Protein AF-A0A2I3GIW3-F1 (afdb_monomer_lite)

pLDDT: mean 74.43, std 17.12, range [27.25, 98.0]

Structure (mmCIF, N/CA/C/O backbone):
data_AF-A0A2I3GIW3-F1
#
_entry.id   AF-A0A2I3GIW3-F1
#
loop_
_atom_site.group_PDB
_atom_site.id
_atom_site.type_symbol
_atom_site.label_atom_id
_atom_site.label_alt_id
_atom_site.label_comp_id
_atom_site.label_asym_id
_atom_site.label_entity_id
_atom_site.label_seq_id
_atom_site.pdbx_PDB_ins_code
_atom_site.Cartn_x
_atom_site.Cartn_y
_atom_site.Cartn_z
_atom_site.occupancy
_atom_site.B_iso_or_equiv
_atom_site.auth_seq_id
_atom_site.auth_comp_id
_atom_site.auth_asym_id
_atom_site.auth_atom_id
_atom_site.pdbx_PDB_model_num
ATOM 1 N N . MET A 1 1 ? -11.470 -18.913 6.691 1.00 50.84 1 MET A N 1
ATOM 2 C CA . MET A 1 1 ? -12.499 -17.858 6.554 1.00 50.84 1 MET A CA 1
ATOM 3 C C . MET A 1 1 ? -13.067 -17.903 5.134 1.00 50.84 1 MET A C 1
ATOM 5 O O . MET A 1 1 ? -12.315 -18.282 4.241 1.00 50.84 1 MET A O 1
ATOM 9 N N . PRO A 1 2 ? -14.352 -17.591 4.886 1.00 53.09 2 PRO A N 1
ATOM 10 C CA . PRO A 1 2 ? -14.863 -17.459 3.521 1.00 53.09 2 PRO A CA 1
ATOM 11 C C . PRO A 1 2 ? -14.204 -16.252 2.831 1.00 53.09 2 PRO A C 1
ATOM 13 O O . PRO A 1 2 ? -13.901 -15.265 3.495 1.00 53.09 2 PRO A O 1
ATOM 16 N N . ALA A 1 3 ? -13.997 -16.311 1.514 1.00 80.44 3 ALA A N 1
ATOM 17 C CA . ALA A 1 3 ? -13.450 -15.189 0.748 1.00 80.44 3 ALA A CA 1
ATOM 18 C C . ALA A 1 3 ? -14.509 -14.081 0.623 1.00 80.44 3 ALA A C 1
ATOM 20 O O . ALA A 1 3 ? -15.529 -14.266 -0.044 1.00 80.44 3 ALA A O 1
ATOM 21 N N . TRP A 1 4 ? -14.31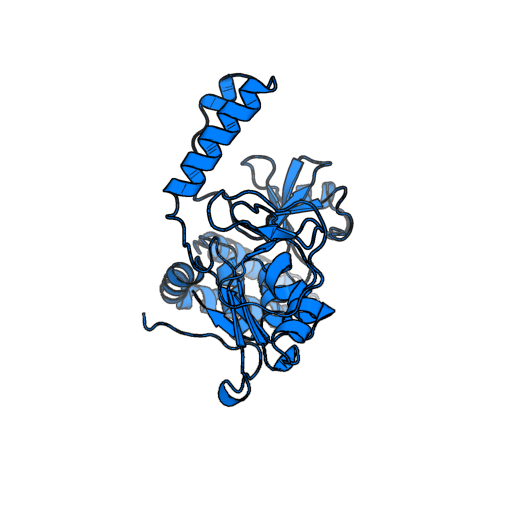5 -12.963 1.324 1.00 87.50 4 TRP A N 1
ATOM 22 C CA . TRP A 1 4 ? -15.269 -11.852 1.359 1.00 87.50 4 TRP A CA 1
ATOM 23 C C . TRP A 1 4 ? -14.814 -10.715 0.449 1.00 87.50 4 TRP A C 1
ATOM 25 O O . TRP A 1 4 ? -13.633 -10.384 0.386 1.00 87.50 4 TRP A O 1
ATOM 35 N N . ILE A 1 5 ? -15.781 -10.081 -0.213 1.00 89.75 5 ILE A N 1
ATOM 36 C CA . ILE A 1 5 ? -15.588 -8.803 -0.898 1.00 89.75 5 ILE A CA 1
ATOM 37 C C . ILE A 1 5 ? -16.307 -7.745 -0.073 1.00 89.75 5 ILE A C 1
ATOM 39 O O . ILE A 1 5 ? -17.530 -7.782 0.081 1.00 89.75 5 ILE A O 1
ATOM 43 N N . PHE A 1 6 ? -15.547 -6.797 0.456 1.00 89.06 6 PHE A N 1
ATOM 44 C CA . PHE A 1 6 ? -16.074 -5.708 1.261 1.00 89.06 6 PHE A CA 1
ATOM 45 C C . PHE A 1 6 ? -16.501 -4.545 0.367 1.00 89.06 6 PHE A C 1
ATOM 47 O O . PHE A 1 6 ? -15.879 -4.252 -0.656 1.00 89.06 6 PHE A O 1
ATOM 54 N N . VAL A 1 7 ? -17.581 -3.863 0.752 1.00 89.44 7 VAL A N 1
ATOM 55 C CA . VAL A 1 7 ? -18.229 -2.846 -0.083 1.00 89.44 7 VAL A CA 1
ATOM 56 C C . VAL A 1 7 ? -18.246 -1.504 0.638 1.00 89.44 7 VAL A C 1
ATOM 58 O O . VAL A 1 7 ? -18.941 -1.339 1.634 1.00 89.44 7 VAL A O 1
ATOM 61 N N . ASN A 1 8 ? -17.534 -0.518 0.086 1.00 85.38 8 ASN A N 1
ATOM 62 C CA . ASN A 1 8 ? -17.606 0.875 0.542 1.00 85.38 8 ASN A CA 1
ATOM 63 C C . ASN A 1 8 ? -18.730 1.644 -0.168 1.00 85.38 8 ASN A C 1
ATOM 65 O O . ASN A 1 8 ? -19.343 2.540 0.408 1.00 85.38 8 ASN A O 1
ATOM 69 N N . ARG A 1 9 ? -18.986 1.330 -1.446 1.00 87.44 9 ARG A N 1
ATOM 70 C CA . ARG A 1 9 ? -20.052 1.933 -2.262 1.00 87.44 9 ARG A CA 1
ATOM 71 C C . ARG A 1 9 ? -20.728 0.876 -3.121 1.00 87.44 9 ARG A C 1
ATOM 73 O O . ARG A 1 9 ? -20.046 0.085 -3.767 1.00 87.44 9 ARG A O 1
ATOM 80 N N . SER A 1 10 ? -22.056 0.929 -3.205 1.00 90.88 10 SER A N 1
ATOM 81 C CA . SER A 1 10 ? -22.860 -0.018 -3.985 1.00 90.88 10 SER A CA 1
ATOM 82 C C . SER A 1 10 ? -22.376 -0.130 -5.434 1.00 90.88 10 SER A C 1
ATOM 84 O O . SER A 1 10 ? -22.264 0.866 -6.155 1.00 90.88 10 SER A O 1
ATOM 86 N N . LEU A 1 11 ? -22.105 -1.357 -5.876 1.00 92.75 11 LEU A N 1
ATOM 87 C CA . LEU A 1 11 ? -21.622 -1.694 -7.213 1.00 92.75 11 LEU A CA 1
ATOM 88 C C . LEU A 1 11 ? -22.565 -2.717 -7.844 1.00 92.75 11 LEU A C 1
ATOM 90 O O . LEU A 1 11 ? -22.695 -3.832 -7.354 1.00 92.75 11 LEU A O 1
ATOM 94 N N . ALA A 1 12 ? -23.218 -2.335 -8.940 1.00 93.75 12 ALA A N 1
ATOM 95 C CA . ALA A 1 12 ? -24.011 -3.255 -9.744 1.00 93.75 12 ALA A CA 1
ATOM 96 C C . ALA A 1 12 ? -23.095 -3.913 -10.783 1.00 93.75 12 ALA A C 1
ATOM 98 O O . ALA A 1 12 ? -22.793 -3.295 -11.802 1.00 93.75 12 ALA A O 1
ATOM 99 N N . LEU A 1 13 ? -22.652 -5.146 -10.523 1.00 93.19 13 LEU A N 1
ATOM 100 C CA . LEU A 1 13 ? -21.713 -5.860 -11.400 1.00 93.19 13 LEU A CA 1
ATOM 101 C C . LEU A 1 13 ? -22.252 -6.067 -12.822 1.00 93.19 13 LEU A C 1
ATOM 103 O O . LEU A 1 13 ? -21.480 -6.008 -13.766 1.00 93.19 13 LEU A O 1
ATOM 107 N N . GLY A 1 14 ? -23.571 -6.196 -12.998 1.00 94.88 14 GLY A N 1
ATOM 108 C CA . GLY A 1 14 ? -24.190 -6.291 -14.328 1.00 94.88 14 GLY A CA 1
ATOM 109 C C . GLY A 1 14 ? -24.054 -5.034 -15.203 1.00 94.88 14 GLY A C 1
ATOM 110 O O . GLY A 1 14 ? -24.419 -5.083 -16.369 1.00 94.88 14 GLY A O 1
ATOM 111 N N . LYS A 1 15 ? -23.555 -3.912 -14.660 1.00 93.50 15 LYS A N 1
ATOM 112 C CA . LYS A 1 15 ? -23.233 -2.687 -15.418 1.00 93.50 15 LYS A CA 1
ATOM 113 C C . LYS A 1 15 ? -21.745 -2.573 -15.773 1.00 93.50 15 LYS A C 1
ATOM 115 O O . LYS A 1 15 ? -21.343 -1.569 -16.347 1.00 93.50 15 LYS A O 1
ATOM 120 N N . ILE A 1 16 ? -20.924 -3.540 -15.365 1.00 95.31 16 ILE A N 1
ATOM 121 C CA . ILE A 1 16 ? -19.490 -3.557 -15.656 1.00 95.31 16 ILE A CA 1
ATOM 122 C C . ILE A 1 16 ? -19.269 -4.349 -16.937 1.00 95.31 16 ILE A C 1
ATOM 124 O O . ILE A 1 16 ? -19.692 -5.498 -17.040 1.00 95.31 16 ILE A O 1
ATOM 128 N N . HIS A 1 17 ? -18.609 -3.725 -17.908 1.00 94.31 17 HIS A N 1
ATOM 129 C CA . HIS A 1 17 ? -18.296 -4.319 -19.207 1.00 94.31 17 HIS A CA 1
ATOM 130 C C . HIS A 1 17 ? -16.821 -4.711 -19.319 1.00 94.31 17 HIS A C 1
ATOM 132 O O . HIS A 1 17 ? -16.484 -5.617 -20.079 1.00 94.31 17 HIS A O 1
ATOM 138 N N . CYS A 1 18 ? -15.937 -4.055 -18.560 1.00 93.69 18 CYS A N 1
ATOM 139 C CA . CYS A 1 18 ? -14.502 -4.312 -18.607 1.00 93.69 18 CYS A CA 1
ATOM 140 C C . CYS A 1 18 ? -13.907 -4.467 -17.207 1.00 93.69 18 CYS A C 1
ATOM 142 O O . CYS A 1 18 ? -14.219 -3.702 -16.292 1.00 93.69 18 CYS A O 1
ATOM 144 N N . PHE A 1 19 ? -12.995 -5.428 -17.076 1.00 94.19 19 PHE A N 1
ATOM 145 C CA . PHE A 1 19 ? -12.195 -5.650 -15.877 1.00 94.19 19 PHE A CA 1
ATOM 146 C C . PHE A 1 19 ? -10.733 -5.367 -16.211 1.00 94.19 19 PHE A C 1
ATOM 148 O O . PHE A 1 19 ? -10.166 -6.005 -17.096 1.00 94.19 19 PHE A O 1
ATOM 155 N N . GLY A 1 20 ? -10.150 -4.384 -15.532 1.00 92.25 20 GLY A N 1
ATOM 156 C CA . GLY A 1 20 ? -8.730 -4.061 -15.632 1.00 92.25 20 GLY A CA 1
ATOM 157 C C . GLY A 1 20 ? -7.994 -4.542 -14.389 1.00 92.25 20 GLY A C 1
ATOM 158 O O . GLY A 1 20 ? -8.542 -4.466 -13.291 1.00 92.25 20 GLY A O 1
ATOM 159 N N . PHE A 1 21 ? -6.768 -5.021 -14.565 1.00 91.56 21 PHE A N 1
ATOM 160 C CA . PHE A 1 21 ? -5.948 -5.562 -13.487 1.00 91.56 21 PHE A CA 1
ATOM 161 C C . PHE A 1 21 ? -4.565 -4.929 -13.518 1.00 91.56 21 PHE A C 1
ATOM 163 O O . PHE A 1 21 ? -3.949 -4.854 -14.583 1.00 91.56 21 PHE A O 1
ATOM 170 N N . ASP A 1 22 ? -4.082 -4.532 -12.349 1.00 91.19 22 ASP A N 1
ATOM 171 C CA . ASP A 1 22 ? -2.652 -4.391 -12.117 1.00 91.19 22 ASP A CA 1
ATOM 172 C C . ASP A 1 22 ? -1.995 -5.775 -11.946 1.00 91.19 22 ASP A C 1
ATOM 174 O O . ASP A 1 22 ? -2.668 -6.790 -11.743 1.00 91.19 22 ASP A O 1
ATOM 178 N N . MET A 1 23 ? -0.672 -5.839 -12.066 1.00 89.44 23 MET A N 1
ATOM 179 C CA . MET A 1 23 ? 0.083 -7.085 -12.011 1.00 89.44 23 MET A CA 1
ATOM 180 C C . MET A 1 23 ? 0.688 -7.325 -10.627 1.00 89.44 23 MET A C 1
ATOM 182 O O . MET A 1 23 ? 0.291 -8.276 -9.950 1.00 89.44 23 MET A O 1
ATOM 186 N N . ASP A 1 24 ? 1.645 -6.497 -10.215 1.00 86.69 24 ASP A N 1
ATOM 187 C CA . ASP A 1 24 ? 2.411 -6.692 -8.983 1.00 86.69 24 ASP A CA 1
ATOM 188 C C . ASP A 1 24 ? 1.512 -6.515 -7.756 1.00 86.69 24 ASP A C 1
ATOM 190 O O . ASP A 1 24 ? 0.697 -5.604 -7.706 1.00 86.69 24 ASP A O 1
ATOM 194 N N . TYR A 1 25 ? 1.593 -7.432 -6.786 1.00 84.25 25 TYR A N 1
ATOM 195 C CA . TYR A 1 25 ? 0.736 -7.462 -5.586 1.00 84.25 25 TYR A CA 1
ATOM 196 C C . TYR A 1 25 ? -0.785 -7.518 -5.830 1.00 84.25 25 TYR A C 1
ATOM 198 O O . TYR A 1 25 ? -1.552 -7.558 -4.868 1.00 84.25 25 TYR A O 1
ATOM 206 N N . THR A 1 26 ? -1.217 -7.609 -7.090 1.00 88.69 26 THR A N 1
ATOM 207 C CA . THR A 1 26 ? -2.620 -7.720 -7.503 1.00 88.69 26 THR A CA 1
ATOM 208 C C . THR A 1 26 ? -2.901 -9.093 -8.110 1.00 88.69 26 THR A C 1
ATOM 210 O O . THR A 1 26 ? -3.650 -9.880 -7.538 1.00 88.69 26 THR A O 1
ATOM 213 N N . LEU A 1 27 ? -2.280 -9.413 -9.250 1.00 89.56 27 LEU A N 1
ATOM 214 C CA . LEU A 1 27 ? -2.315 -10.755 -9.843 1.00 89.56 27 LEU A CA 1
ATOM 215 C C . LEU A 1 27 ? -1.151 -11.614 -9.336 1.00 89.56 27 LEU A C 1
ATOM 217 O O . LEU A 1 27 ? -1.315 -12.802 -9.061 1.00 89.56 27 LEU A O 1
ATOM 221 N N . ALA A 1 28 ? 0.028 -11.007 -9.207 1.00 89.56 28 ALA A N 1
ATOM 222 C CA . ALA A 1 28 ? 1.247 -11.632 -8.722 1.00 89.56 28 ALA A CA 1
ATOM 223 C C . ALA A 1 28 ? 1.481 -11.253 -7.254 1.00 89.56 28 ALA A C 1
ATOM 225 O O . ALA A 1 28 ? 2.166 -10.281 -6.936 1.00 89.56 28 ALA A O 1
ATOM 226 N N . ALA A 1 29 ? 0.901 -12.035 -6.344 1.00 86.62 29 ALA A N 1
ATOM 227 C CA . ALA A 1 29 ? 1.148 -11.893 -4.914 1.00 86.62 29 ALA A CA 1
ATOM 228 C C . ALA A 1 29 ? 2.512 -12.497 -4.536 1.00 86.62 29 ALA A C 1
ATOM 230 O O . ALA A 1 29 ? 2.701 -13.718 -4.539 1.00 86.62 29 ALA A O 1
ATOM 231 N N . TYR A 1 30 ? 3.469 -11.635 -4.198 1.00 88.38 30 TYR A N 1
ATOM 232 C CA . TYR A 1 30 ? 4.781 -12.054 -3.717 1.00 88.38 30 TYR A CA 1
ATOM 233 C C . TYR A 1 30 ? 4.701 -12.625 -2.295 1.00 88.38 30 TYR A C 1
ATOM 235 O O . TYR A 1 30 ? 3.910 -12.183 -1.461 1.00 88.38 30 TYR A O 1
ATOM 243 N N . LYS A 1 31 ? 5.536 -13.628 -2.006 1.00 89.00 31 LYS A N 1
ATOM 244 C CA . LYS A 1 31 ? 5.545 -14.301 -0.701 1.00 89.00 31 LYS A CA 1
ATOM 245 C C . LYS A 1 31 ? 6.249 -13.441 0.348 1.00 89.00 31 LYS A C 1
ATOM 247 O O . LYS A 1 31 ? 7.464 -13.263 0.277 1.00 89.00 31 LYS A O 1
ATOM 252 N N . SER A 1 32 ? 5.496 -13.007 1.354 1.00 84.31 32 SER A N 1
ATOM 253 C CA . SER A 1 32 ? 6.021 -12.339 2.549 1.00 84.31 32 SER A CA 1
ATOM 254 C C . SER A 1 32 ? 6.484 -13.358 3.603 1.00 84.31 32 SER A C 1
ATOM 256 O O . SER A 1 32 ? 5.789 -14.359 3.797 1.00 84.31 32 SER A O 1
ATOM 258 N N . PRO A 1 33 ? 7.616 -13.141 4.307 1.00 89.88 33 PRO A N 1
ATOM 259 C CA . PRO A 1 33 ? 8.540 -12.002 4.195 1.00 89.88 33 PRO A CA 1
ATOM 260 C C . PRO A 1 33 ? 9.689 -12.224 3.191 1.00 89.88 33 PRO A C 1
ATOM 262 O O . PRO A 1 33 ? 10.624 -11.431 3.144 1.00 89.88 33 PRO A O 1
ATOM 265 N N . ALA A 1 34 ? 9.684 -13.329 2.436 1.00 92.31 34 ALA A N 1
ATOM 266 C CA . ALA A 1 34 ? 10.822 -13.741 1.610 1.00 92.31 34 ALA A CA 1
ATOM 267 C C . ALA A 1 34 ? 11.178 -12.718 0.517 1.00 92.31 34 ALA A C 1
ATOM 269 O O . ALA A 1 34 ? 12.355 -12.468 0.267 1.00 92.31 34 ALA A O 1
ATOM 270 N N . TYR A 1 35 ? 10.173 -12.117 -0.125 1.00 90.44 35 TYR A N 1
ATOM 271 C CA . TYR A 1 35 ? 10.395 -11.106 -1.159 1.00 90.44 35 TYR A CA 1
ATOM 272 C C . TYR A 1 35 ? 10.938 -9.794 -0.576 1.00 90.44 35 TYR A C 1
ATOM 274 O O . TYR A 1 35 ? 11.872 -9.203 -1.125 1.00 90.44 35 TYR A O 1
ATOM 282 N N . GLU A 1 36 ? 10.384 -9.347 0.551 1.00 85.56 36 GLU A N 1
ATOM 283 C CA . GLU A 1 36 ? 10.832 -8.146 1.250 1.00 85.56 36 GLU A CA 1
ATOM 284 C C . GLU A 1 36 ? 12.256 -8.308 1.794 1.00 85.56 36 GLU A C 1
ATOM 286 O O . GLU A 1 36 ? 13.069 -7.401 1.623 1.00 85.56 36 GLU A O 1
ATOM 291 N N . ALA A 1 37 ? 12.581 -9.473 2.364 1.00 90.31 37 ALA A N 1
ATOM 292 C CA . ALA A 1 37 ? 13.920 -9.789 2.853 1.00 90.31 37 ALA A CA 1
ATOM 293 C C . ALA A 1 37 ? 14.961 -9.759 1.725 1.00 90.31 37 ALA A C 1
ATOM 295 O O . ALA A 1 37 ? 15.967 -9.064 1.846 1.00 90.31 37 ALA A O 1
ATOM 296 N N . LEU A 1 38 ? 14.678 -10.408 0.590 1.00 93.06 38 LEU A N 1
ATOM 297 C CA . LEU A 1 38 ? 15.562 -10.373 -0.579 1.00 93.06 38 LEU A CA 1
ATOM 298 C C . LEU A 1 38 ? 15.758 -8.943 -1.106 1.00 93.06 38 LEU A C 1
ATOM 300 O O . LEU A 1 38 ? 16.870 -8.532 -1.427 1.00 93.06 38 LEU A O 1
ATOM 304 N N . THR A 1 39 ? 14.677 -8.164 -1.189 1.00 91.19 39 THR A N 1
ATOM 305 C CA . THR A 1 39 ? 14.749 -6.766 -1.639 1.00 91.19 39 THR A CA 1
ATOM 306 C C . THR A 1 39 ? 15.607 -5.925 -0.694 1.00 91.19 39 THR A C 1
ATOM 308 O O . THR A 1 39 ? 16.375 -5.078 -1.148 1.00 91.19 39 THR A O 1
ATOM 311 N N . PHE A 1 40 ? 15.487 -6.157 0.614 1.00 91.19 40 PHE A N 1
ATOM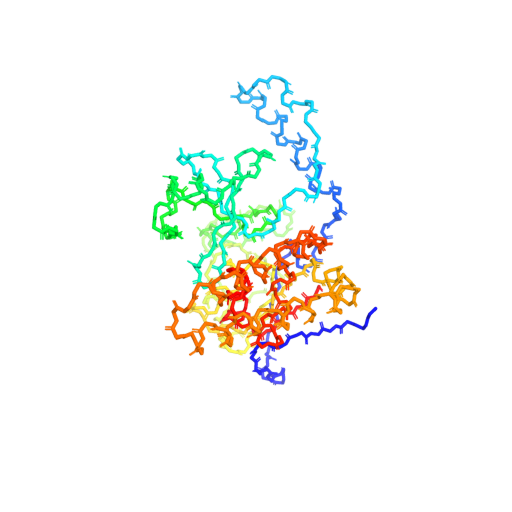 312 C CA . PHE A 1 40 ? 16.278 -5.480 1.633 1.00 91.19 40 PHE A CA 1
ATOM 313 C C . PHE A 1 40 ? 17.768 -5.823 1.513 1.00 91.19 40 PHE A C 1
ATOM 315 O O . PHE A 1 40 ? 18.590 -4.911 1.492 1.00 91.19 40 PHE A O 1
ATOM 322 N N . GLU A 1 41 ? 18.115 -7.099 1.343 1.00 94.12 41 GLU A N 1
ATOM 323 C CA . GLU A 1 41 ? 19.498 -7.550 1.129 1.00 94.12 41 GLU A CA 1
ATOM 324 C C . GLU A 1 41 ? 20.128 -6.886 -0.106 1.00 94.12 41 GLU A C 1
ATOM 326 O O . GLU A 1 41 ? 21.167 -6.231 -0.002 1.00 94.12 41 GLU A O 1
ATOM 331 N N . LEU A 1 42 ? 19.448 -6.948 -1.257 1.00 95.12 42 LEU A N 1
ATOM 332 C CA . LEU A 1 42 ? 19.913 -6.325 -2.503 1.00 95.12 42 LEU A CA 1
ATOM 333 C C . LEU A 1 42 ? 20.040 -4.797 -2.388 1.00 95.12 42 LEU A C 1
ATOM 335 O O . LEU A 1 42 ? 20.924 -4.186 -2.996 1.00 95.12 42 LEU A O 1
ATOM 339 N N . LEU A 1 43 ? 19.164 -4.156 -1.608 1.00 94.31 43 LEU A N 1
ATOM 340 C CA . LEU A 1 43 ? 19.249 -2.724 -1.335 1.00 94.31 43 LEU A CA 1
ATOM 341 C C . LEU A 1 43 ? 20.497 -2.388 -0.512 1.00 94.31 43 LEU A C 1
ATOM 343 O O . LEU A 1 43 ? 21.188 -1.428 -0.850 1.00 94.31 43 LEU A O 1
ATOM 347 N N . LEU A 1 44 ? 20.805 -3.159 0.535 1.00 94.06 44 LEU A N 1
ATOM 348 C CA . LEU A 1 44 ? 22.004 -2.948 1.352 1.00 94.06 44 LEU A CA 1
ATOM 349 C C . LEU A 1 44 ? 23.277 -3.088 0.514 1.00 94.06 44 LEU A C 1
ATOM 351 O O . LEU A 1 44 ? 24.141 -2.212 0.572 1.00 94.06 44 LEU A O 1
ATOM 355 N N . GLU A 1 45 ? 23.361 -4.125 -0.322 1.00 95.69 45 GLU A N 1
ATOM 356 C CA . GLU A 1 45 ? 24.467 -4.301 -1.268 1.00 95.69 45 GLU A CA 1
ATOM 357 C C . GLU A 1 45 ? 24.607 -3.082 -2.184 1.00 95.69 45 GLU A C 1
ATOM 359 O O . GLU A 1 45 ? 25.695 -2.517 -2.333 1.00 95.69 45 GLU A O 1
ATOM 364 N N . ARG A 1 46 ? 23.487 -2.605 -2.744 1.00 96.81 46 ARG A N 1
ATOM 365 C CA . ARG A 1 46 ? 23.488 -1.427 -3.612 1.00 96.81 46 ARG A CA 1
ATOM 366 C C . ARG A 1 46 ? 23.932 -0.160 -2.880 1.00 96.81 46 ARG A C 1
ATOM 368 O O . ARG A 1 46 ? 24.655 0.637 -3.480 1.00 96.81 46 ARG A O 1
ATOM 375 N N . LEU A 1 47 ? 23.514 0.039 -1.630 1.00 95.25 47 LEU A N 1
ATOM 376 C CA . LEU A 1 47 ? 23.910 1.186 -0.809 1.00 95.25 47 LEU A CA 1
ATOM 377 C C . LEU A 1 47 ? 25.419 1.178 -0.535 1.00 95.25 47 LEU A C 1
ATOM 379 O O . LEU A 1 47 ? 26.078 2.207 -0.703 1.00 95.25 47 LEU A O 1
ATOM 383 N N . VAL A 1 48 ? 25.996 0.022 -0.201 1.00 97.12 48 VAL A N 1
ATOM 384 C CA . VAL A 1 48 ? 27.453 -0.107 -0.040 1.00 97.12 48 VAL A CA 1
ATOM 385 C C . VAL A 1 48 ? 28.174 0.199 -1.354 1.00 97.12 48 VAL A C 1
ATOM 387 O O . VAL A 1 48 ? 29.136 0.966 -1.357 1.00 97.12 48 VAL A O 1
ATOM 390 N N . CYS A 1 49 ? 27.674 -0.294 -2.493 1.00 96.38 49 CYS A N 1
ATOM 391 C CA . CYS A 1 49 ? 28.267 0.003 -3.802 1.00 96.38 49 CYS A CA 1
ATOM 392 C C . CYS A 1 49 ? 28.303 1.502 -4.148 1.00 96.38 49 CYS A C 1
ATOM 394 O O . CYS A 1 49 ? 29.164 1.915 -4.922 1.00 96.38 49 CYS A O 1
ATOM 396 N N . ILE A 1 50 ? 27.377 2.312 -3.622 1.00 96.94 50 ILE A N 1
ATOM 397 C CA . ILE A 1 50 ? 27.357 3.769 -3.849 1.00 96.94 50 ILE A CA 1
ATOM 398 C C . ILE A 1 50 ? 28.091 4.565 -2.756 1.00 96.94 50 ILE A C 1
ATOM 400 O O . ILE A 1 50 ? 28.108 5.791 -2.823 1.00 96.94 50 ILE A O 1
ATOM 404 N N . GLY A 1 51 ? 28.715 3.890 -1.782 1.00 96.94 51 GLY A N 1
ATOM 405 C CA . GLY A 1 51 ? 29.605 4.502 -0.790 1.00 96.94 51 GLY A CA 1
ATOM 406 C C . GLY A 1 51 ? 29.109 4.498 0.659 1.00 96.94 51 GLY A C 1
ATOM 407 O O . GLY A 1 51 ? 29.736 5.147 1.494 1.00 96.94 51 GLY A O 1
ATOM 408 N N . TYR A 1 52 ? 28.016 3.799 0.988 1.00 97.31 52 TYR A N 1
ATOM 409 C CA . TYR A 1 52 ? 27.604 3.642 2.390 1.00 97.31 52 TYR A CA 1
ATOM 410 C C . TYR A 1 52 ? 28.559 2.709 3.169 1.00 97.31 52 TYR A C 1
ATOM 412 O O . TYR A 1 52 ? 29.216 1.856 2.564 1.00 97.31 52 TYR A O 1
ATOM 420 N N . PRO A 1 53 ? 28.639 2.835 4.510 1.00 98.00 53 PRO A N 1
ATOM 421 C CA . PRO A 1 53 ? 29.504 1.998 5.345 1.00 98.00 53 PRO A CA 1
ATOM 422 C C . PRO A 1 53 ? 29.165 0.503 5.242 1.00 98.00 53 PRO A C 1
ATOM 424 O O . PRO A 1 53 ? 27.998 0.133 5.142 1.00 98.00 53 PRO A O 1
ATOM 427 N N . HIS A 1 54 ? 30.173 -0.372 5.309 1.00 96.44 54 HIS A N 1
ATOM 428 C CA . HIS A 1 54 ? 29.992 -1.824 5.137 1.00 96.44 54 HIS A CA 1
ATOM 429 C C . HIS A 1 54 ? 29.238 -2.476 6.307 1.00 96.44 54 HIS A C 1
ATOM 431 O O . HIS A 1 54 ? 28.702 -3.575 6.175 1.00 96.44 54 HIS A O 1
ATOM 437 N N . GLU A 1 55 ? 29.177 -1.803 7.455 1.00 97.06 55 GLU A N 1
ATOM 438 C CA . GLU A 1 55 ? 28.477 -2.241 8.658 1.00 97.06 55 GLU A CA 1
ATOM 439 C C . GLU A 1 55 ? 26.987 -2.494 8.405 1.00 97.06 55 GLU A C 1
ATOM 441 O O . GLU A 1 55 ? 26.409 -3.355 9.070 1.00 97.06 55 GLU A O 1
ATOM 446 N N . ILE A 1 56 ? 26.381 -1.809 7.425 1.00 96.00 56 ILE A N 1
ATOM 447 C CA . ILE A 1 56 ? 24.955 -1.960 7.110 1.00 96.00 56 ILE A CA 1
ATOM 448 C C . ILE A 1 56 ? 24.613 -3.351 6.565 1.00 96.00 56 ILE A C 1
ATOM 450 O O . ILE A 1 56 ? 23.482 -3.791 6.723 1.00 96.00 56 ILE A O 1
ATOM 454 N N . LEU A 1 57 ? 25.580 -4.080 5.990 1.00 95.44 57 LEU A N 1
ATOM 455 C CA . LEU A 1 57 ? 25.376 -5.452 5.495 1.00 95.44 57 LEU A CA 1
ATOM 456 C C . LEU A 1 57 ? 25.075 -6.452 6.619 1.00 95.44 57 LEU A C 1
ATOM 458 O O . LEU A 1 57 ? 24.658 -7.574 6.356 1.00 95.44 57 LEU A O 1
ATOM 462 N N . ARG A 1 58 ? 25.299 -6.066 7.881 1.00 96.12 58 ARG A N 1
ATOM 463 C CA . ARG A 1 58 ? 24.958 -6.884 9.053 1.00 96.12 58 ARG A CA 1
ATOM 464 C C . ARG A 1 58 ? 23.478 -6.793 9.419 1.00 96.12 58 ARG A C 1
ATOM 466 O O . ARG A 1 58 ? 23.028 -7.541 10.285 1.00 96.12 58 ARG A O 1
ATOM 473 N N . TYR A 1 59 ? 22.744 -5.847 8.837 1.00 94.38 59 TYR A N 1
ATOM 474 C CA . TYR A 1 59 ? 21.330 -5.677 9.125 1.00 94.38 59 TYR A CA 1
ATOM 475 C C . TYR A 1 59 ? 20.513 -6.804 8.507 1.00 94.38 59 TYR A C 1
ATOM 477 O O . TYR A 1 59 ? 20.772 -7.255 7.396 1.00 94.38 59 TYR A O 1
ATOM 485 N N . THR A 1 60 ? 19.500 -7.238 9.249 1.00 92.31 60 THR A N 1
ATOM 486 C CA . THR A 1 60 ? 18.541 -8.252 8.815 1.00 92.31 60 THR A CA 1
ATOM 487 C C . THR A 1 60 ? 17.164 -7.618 8.723 1.00 92.31 60 THR A C 1
ATOM 489 O O . THR A 1 60 ? 16.838 -6.702 9.482 1.00 92.31 60 THR A O 1
ATOM 492 N N . TYR A 1 61 ? 16.372 -8.066 7.753 1.00 88.81 61 TYR A N 1
ATOM 493 C CA . TYR A 1 61 ? 15.017 -7.566 7.588 1.00 88.81 61 TYR A CA 1
ATOM 494 C C . TYR A 1 61 ? 14.115 -8.097 8.708 1.00 88.81 61 TYR A C 1
ATOM 496 O O . TYR A 1 61 ? 13.956 -9.309 8.859 1.00 88.81 61 TYR A O 1
ATOM 504 N N . ASP A 1 62 ? 13.501 -7.184 9.459 1.00 83.25 62 ASP A N 1
ATOM 505 C CA . ASP A 1 62 ? 12.493 -7.499 10.467 1.00 83.25 62 ASP A CA 1
ATOM 506 C C . ASP A 1 62 ? 11.089 -7.178 9.919 1.00 83.25 62 ASP A C 1
ATOM 508 O O . ASP A 1 62 ? 10.752 -5.999 9.768 1.00 83.25 62 ASP A O 1
ATOM 512 N N . PRO A 1 63 ? 10.247 -8.188 9.624 1.00 79.12 63 PRO A N 1
ATOM 513 C CA . PRO A 1 63 ? 8.898 -7.970 9.103 1.00 79.12 63 PRO A CA 1
ATOM 514 C C . PRO A 1 63 ? 7.917 -7.395 10.136 1.00 79.12 63 PRO A C 1
ATOM 516 O O . PRO A 1 63 ? 6.820 -6.994 9.755 1.00 79.12 63 PRO A O 1
ATOM 519 N N . THR A 1 64 ? 8.269 -7.355 11.425 1.00 74.00 64 THR A N 1
ATOM 520 C CA . THR A 1 64 ? 7.377 -6.871 12.495 1.00 74.00 64 THR A CA 1
ATOM 521 C C . THR A 1 64 ? 7.405 -5.352 12.664 1.00 74.00 64 THR A C 1
ATOM 523 O O . THR A 1 64 ? 6.471 -4.772 13.218 1.00 74.00 64 THR A O 1
ATOM 526 N N . PHE A 1 65 ? 8.451 -4.692 12.162 1.00 74.00 65 PHE A N 1
ATOM 527 C CA . PHE A 1 65 ? 8.639 -3.251 12.298 1.00 74.00 65 PHE A CA 1
ATOM 528 C C . PHE A 1 65 ? 7.889 -2.416 11.239 1.00 74.00 65 PHE A C 1
ATOM 530 O O . PHE A 1 65 ? 7.115 -1.523 11.608 1.00 74.00 65 PHE A O 1
ATOM 537 N N . PRO A 1 66 ? 8.083 -2.634 9.920 1.00 74.38 66 PRO A N 1
ATOM 538 C CA . PRO A 1 66 ? 7.481 -1.780 8.911 1.00 74.38 66 PRO A CA 1
ATOM 539 C C . PRO A 1 66 ? 5.984 -2.053 8.778 1.00 74.38 66 PRO A C 1
ATOM 541 O O . PRO A 1 66 ? 5.518 -3.185 8.730 1.00 74.38 66 PRO A O 1
ATOM 544 N N . THR A 1 67 ? 5.210 -0.983 8.630 1.00 69.56 67 THR A N 1
ATOM 545 C CA . THR A 1 67 ? 3.780 -1.066 8.335 1.00 69.56 67 THR A CA 1
ATOM 546 C C . THR A 1 67 ? 3.449 -0.214 7.110 1.00 69.56 67 THR A C 1
ATOM 548 O O . THR A 1 67 ? 4.014 0.863 6.923 1.00 69.56 67 THR A O 1
ATOM 551 N N . ARG A 1 68 ? 2.503 -0.654 6.270 1.00 70.44 68 ARG A N 1
ATOM 552 C CA . ARG A 1 68 ? 2.036 0.136 5.117 1.00 70.44 68 ARG A CA 1
ATOM 553 C C . ARG A 1 68 ? 1.383 1.449 5.576 1.00 70.44 68 ARG A C 1
ATOM 555 O O . ARG A 1 68 ? 0.676 1.495 6.582 1.00 70.44 68 ARG A O 1
ATOM 562 N N . GLY A 1 69 ? 1.597 2.524 4.817 1.00 69.75 69 GLY A N 1
ATOM 563 C CA . GLY A 1 69 ? 0.991 3.834 5.065 1.00 69.75 69 GLY A CA 1
ATOM 564 C C . GLY A 1 69 ? 1.769 4.749 6.015 1.00 69.75 69 GLY A C 1
ATOM 565 O O . GLY A 1 69 ? 1.235 5.795 6.391 1.00 69.75 69 GLY A O 1
ATOM 566 N N . LEU A 1 70 ? 3.001 4.385 6.389 1.00 74.38 70 LEU A N 1
ATOM 567 C CA . LEU A 1 70 ? 3.920 5.269 7.111 1.00 74.38 70 LEU A CA 1
ATOM 568 C C . LEU A 1 70 ? 4.350 6.456 6.240 1.00 74.38 70 LEU A C 1
ATOM 570 O O . LEU A 1 70 ? 4.383 6.379 5.011 1.00 74.38 70 LEU A O 1
ATOM 574 N N . VAL A 1 71 ? 4.686 7.559 6.897 1.00 76.69 71 VAL A N 1
ATOM 575 C CA . VAL A 1 71 ? 5.211 8.779 6.286 1.00 76.69 71 VAL A CA 1
ATOM 576 C C . VAL A 1 71 ? 6.599 9.028 6.856 1.00 76.69 71 VAL A C 1
ATOM 578 O O . VAL A 1 71 ? 6.753 9.075 8.070 1.00 76.69 71 VAL A O 1
ATOM 581 N N . PHE A 1 72 ? 7.598 9.186 6.000 1.00 82.75 72 PHE A N 1
ATOM 582 C CA . PHE A 1 72 ? 8.949 9.553 6.402 1.00 82.75 72 PHE A CA 1
ATOM 583 C C . PHE A 1 72 ? 9.147 11.060 6.288 1.00 82.75 72 PHE A C 1
ATOM 585 O O . PHE A 1 72 ? 8.818 11.640 5.255 1.00 82.75 72 PHE A O 1
ATOM 592 N N . ASP A 1 73 ? 9.647 11.678 7.353 1.00 85.94 73 ASP A N 1
ATOM 593 C CA . ASP A 1 73 ? 10.052 13.084 7.381 1.00 85.94 73 ASP A CA 1
ATOM 594 C C . ASP A 1 73 ? 11.546 13.187 7.081 1.00 85.94 73 ASP A C 1
ATOM 596 O O . ASP A 1 73 ? 12.369 12.831 7.926 1.00 85.94 73 ASP A O 1
ATOM 600 N N . GLU A 1 74 ? 11.899 13.687 5.898 1.00 84.50 74 GLU A N 1
ATOM 601 C CA . GLU A 1 74 ? 13.299 13.833 5.482 1.00 84.50 74 GLU A CA 1
ATOM 602 C C . GLU A 1 74 ? 14.075 14.842 6.335 1.00 84.50 74 GLU A C 1
ATOM 604 O O . GLU A 1 74 ? 15.292 14.727 6.460 1.00 84.50 74 GLU A O 1
ATOM 609 N N . LEU A 1 75 ? 13.390 15.811 6.956 1.00 85.81 75 LEU A N 1
ATOM 610 C CA . LEU A 1 75 ? 14.054 16.849 7.744 1.00 85.81 75 LEU A CA 1
ATOM 611 C C . LEU A 1 75 ? 14.585 16.307 9.075 1.00 85.81 75 LEU A C 1
ATOM 613 O O . LEU A 1 75 ? 15.682 16.663 9.498 1.00 85.81 75 LEU A O 1
ATOM 617 N N . TYR A 1 76 ? 13.788 15.474 9.746 1.00 87.00 76 TYR A N 1
ATOM 618 C CA . TYR A 1 76 ? 14.101 14.958 11.083 1.00 87.00 76 TYR A CA 1
ATOM 619 C C . TYR A 1 76 ? 14.440 13.461 11.104 1.00 87.00 76 TYR A C 1
ATOM 621 O O . TYR A 1 76 ? 14.846 12.945 12.142 1.00 87.00 76 TYR A O 1
ATOM 629 N N . GLY A 1 77 ? 14.283 12.752 9.983 1.00 86.88 77 GLY A N 1
ATOM 630 C CA . GLY A 1 77 ? 14.540 11.313 9.888 1.00 86.88 77 GLY A CA 1
ATOM 631 C C . GLY A 1 77 ? 13.524 10.457 10.649 1.00 86.88 77 GLY A C 1
ATOM 632 O O . GLY A 1 77 ? 13.853 9.360 11.097 1.00 86.88 77 GLY A O 1
ATOM 633 N N . ASN A 1 78 ? 12.300 10.959 10.830 1.00 86.06 78 ASN A N 1
ATOM 634 C CA . ASN A 1 78 ? 11.272 10.296 11.630 1.00 86.06 78 ASN A CA 1
ATOM 635 C C . ASN A 1 78 ? 10.301 9.504 10.749 1.00 86.06 78 ASN A C 1
ATOM 637 O O . ASN A 1 78 ? 9.833 9.991 9.719 1.00 86.06 78 ASN A O 1
ATOM 641 N N . LEU A 1 79 ? 9.935 8.305 11.201 1.00 80.19 79 LEU A N 1
ATOM 642 C CA . LEU A 1 79 ? 8.828 7.523 10.658 1.00 80.19 79 LEU A CA 1
ATOM 643 C C . LEU A 1 79 ? 7.556 7.852 11.427 1.00 80.19 79 LEU A C 1
ATOM 645 O O . LEU A 1 79 ? 7.472 7.650 12.634 1.00 80.19 79 LEU A O 1
ATOM 649 N N . LEU A 1 80 ? 6.555 8.357 10.720 1.00 77.06 80 LEU A N 1
ATOM 650 C CA . LEU A 1 80 ? 5.338 8.911 11.291 1.00 77.06 80 LEU A CA 1
ATOM 651 C C . LEU A 1 80 ? 4.121 8.145 10.786 1.00 77.06 80 LEU A C 1
ATOM 653 O O . LEU A 1 80 ? 3.996 7.806 9.608 1.00 77.06 80 LEU A O 1
ATOM 657 N N . LYS A 1 81 ? 3.165 7.930 11.680 1.00 73.06 81 LYS A N 1
ATOM 658 C CA . LYS A 1 81 ? 1.858 7.360 11.369 1.00 73.06 81 LYS A CA 1
ATOM 659 C C . LYS A 1 81 ? 0.799 8.306 11.895 1.00 73.06 81 LYS A C 1
ATOM 661 O O . LYS A 1 81 ? 0.678 8.490 13.102 1.00 73.06 81 LYS A O 1
ATOM 666 N N . ALA A 1 82 ? 0.042 8.914 10.984 1.00 64.94 82 ALA A N 1
ATOM 667 C CA . ALA A 1 82 ? -1.036 9.819 11.370 1.00 64.94 82 ALA A CA 1
ATOM 668 C C . ALA A 1 82 ? -2.417 9.166 11.237 1.00 64.94 82 ALA A C 1
ATOM 670 O O . ALA A 1 82 ? -2.722 8.478 10.249 1.00 64.94 82 ALA A O 1
ATOM 671 N N . ASP A 1 83 ? -3.240 9.456 12.237 1.00 57.34 83 ASP A N 1
ATOM 672 C CA . ASP A 1 83 ? -4.676 9.198 12.298 1.00 57.34 83 ASP A CA 1
ATOM 673 C C . ASP A 1 83 ? -5.443 10.013 11.225 1.00 57.34 83 ASP A C 1
ATOM 675 O O . ASP A 1 83 ? -5.046 11.121 10.851 1.00 57.34 83 ASP A O 1
ATOM 679 N N . ALA A 1 84 ? -6.531 9.455 10.688 1.00 48.09 84 ALA A N 1
ATOM 680 C CA . ALA A 1 84 ? -7.389 10.048 9.659 1.00 48.09 84 ALA A CA 1
ATOM 681 C C . ALA A 1 84 ? -8.065 11.332 10.132 1.00 48.09 84 ALA A C 1
ATOM 683 O O . ALA A 1 84 ? -8.310 12.219 9.313 1.00 48.09 84 ALA A O 1
ATOM 684 N N . HIS A 1 85 ? -8.312 11.460 11.438 1.00 46.94 85 HIS A N 1
ATOM 685 C CA . HIS A 1 85 ? -8.843 12.680 12.044 1.00 46.94 85 HIS A CA 1
ATOM 686 C C . HIS A 1 85 ? -7.760 13.669 12.484 1.00 46.94 85 HIS A C 1
ATOM 688 O O . HIS A 1 85 ? -8.086 14.718 13.040 1.00 46.94 85 HIS A O 1
ATOM 694 N N . ARG A 1 86 ? -6.485 13.392 12.163 1.00 49.34 86 ARG A N 1
ATOM 695 C CA . ARG A 1 86 ? -5.342 14.295 12.367 1.00 49.34 86 ARG A CA 1
ATOM 696 C C . ARG A 1 86 ? -5.135 14.723 13.831 1.00 49.34 86 ARG A C 1
ATOM 698 O O . ARG A 1 86 ? -4.575 15.789 14.064 1.00 49.34 86 ARG A O 1
ATOM 705 N N . LYS A 1 87 ? -5.588 13.933 14.816 1.00 45.53 87 LYS A N 1
ATOM 706 C CA . LYS A 1 87 ? -5.481 14.283 16.249 1.00 45.53 87 LYS A CA 1
ATOM 707 C C . LYS A 1 87 ? -4.277 13.659 16.964 1.00 45.53 87 LYS A C 1
ATOM 709 O O . LYS A 1 87 ? -3.826 14.212 17.967 1.00 45.53 87 LYS A O 1
ATOM 714 N N . GLY A 1 88 ? -3.732 12.558 16.444 1.00 56.31 88 GLY A N 1
ATOM 715 C CA . GLY A 1 88 ? -2.548 11.888 16.987 1.00 56.31 88 GLY A CA 1
ATOM 716 C C . GLY A 1 88 ? -1.546 11.501 15.900 1.00 56.31 88 GLY A C 1
ATOM 717 O O . GLY A 1 88 ? -1.922 10.963 14.854 1.00 56.31 88 GLY A O 1
ATOM 718 N N . LEU A 1 89 ? -0.267 11.778 16.157 1.00 60.75 89 LEU A N 1
ATOM 719 C CA . LEU A 1 89 ? 0.858 11.185 15.441 1.00 60.75 89 LEU A CA 1
ATOM 720 C C . LEU A 1 89 ? 1.500 10.156 16.363 1.00 60.75 89 LEU A C 1
ATOM 722 O O . LEU A 1 89 ? 1.831 10.479 17.499 1.00 60.75 89 LEU A O 1
ATOM 726 N N . LEU A 1 90 ? 1.705 8.947 15.856 1.00 70.19 90 LEU A N 1
ATOM 727 C CA . LEU A 1 90 ? 2.740 8.060 16.373 1.00 70.19 90 LEU A CA 1
ATOM 728 C C . LEU A 1 90 ? 4.004 8.322 15.562 1.00 70.19 90 LEU A C 1
ATOM 730 O O . LEU A 1 90 ? 3.925 8.488 14.341 1.00 70.19 90 LEU A O 1
ATOM 734 N N . GLY A 1 91 ? 5.147 8.373 16.232 1.00 74.69 91 GLY A N 1
ATOM 735 C CA . GLY A 1 91 ? 6.433 8.615 15.599 1.00 74.69 91 GLY A CA 1
ATOM 736 C C . GLY A 1 91 ? 7.495 7.664 16.122 1.00 74.69 91 GLY A C 1
ATOM 737 O O . GLY A 1 91 ? 7.453 7.269 17.285 1.00 74.69 91 GLY A O 1
ATOM 738 N N . ALA A 1 92 ? 8.445 7.315 15.268 1.00 77.56 92 ALA A N 1
ATOM 739 C CA . ALA A 1 92 ? 9.666 6.626 15.643 1.00 77.56 92 ALA A CA 1
ATOM 740 C C . ALA A 1 92 ? 10.866 7.318 14.995 1.00 77.56 92 ALA A C 1
ATOM 742 O O . ALA A 1 92 ? 10.797 7.737 13.837 1.00 77.56 92 ALA A O 1
ATOM 743 N N . HIS A 1 93 ? 11.960 7.419 15.743 1.00 84.56 93 HIS A N 1
ATOM 744 C CA . HIS A 1 93 ? 13.264 7.817 15.232 1.00 84.56 93 HIS A CA 1
ATOM 745 C C . HIS A 1 93 ? 14.179 6.590 15.261 1.00 84.56 93 HIS A C 1
ATOM 747 O O . HIS A 1 93 ? 14.497 6.063 16.331 1.00 84.56 93 HIS A O 1
ATOM 753 N N . GLY A 1 94 ? 14.540 6.074 14.084 1.00 84.19 94 GLY A N 1
ATOM 754 C CA . GLY A 1 94 ? 15.104 4.727 13.979 1.00 84.19 94 GLY A CA 1
ATOM 755 C C . GLY A 1 94 ? 14.136 3.687 14.557 1.00 84.19 94 GLY A C 1
ATOM 756 O O . GLY A 1 94 ? 12.984 3.618 14.134 1.00 84.19 94 GLY A O 1
ATOM 757 N N . PHE A 1 95 ? 14.588 2.916 15.548 1.00 79.50 95 PHE A N 1
ATOM 758 C CA . PHE A 1 95 ? 13.775 1.912 16.254 1.00 79.50 95 PHE A CA 1
ATOM 759 C C . PHE A 1 95 ? 13.172 2.416 17.576 1.00 79.50 95 PHE A C 1
ATOM 761 O O . PHE A 1 95 ? 12.478 1.669 18.264 1.00 79.50 95 PHE A O 1
ATOM 768 N N . THR A 1 96 ? 13.426 3.673 17.946 1.00 79.19 96 THR A N 1
ATOM 769 C CA . THR A 1 96 ? 12.936 4.252 19.200 1.00 79.19 96 THR A CA 1
ATOM 770 C C . THR A 1 96 ? 11.622 4.978 18.953 1.00 79.19 96 THR A C 1
ATOM 772 O O . THR A 1 96 ? 11.568 5.930 18.173 1.00 79.19 96 THR A O 1
ATOM 775 N N . PHE A 1 97 ? 10.558 4.552 19.632 1.00 77.44 97 PHE A N 1
ATOM 776 C CA . PHE A 1 97 ? 9.281 5.262 19.608 1.00 77.44 97 PHE A CA 1
ATOM 777 C C . PHE A 1 97 ? 9.391 6.596 20.348 1.00 77.44 97 PHE A C 1
ATOM 779 O O . PHE A 1 97 ? 9.892 6.649 21.469 1.00 77.44 97 PHE A O 1
ATOM 786 N N . LEU A 1 98 ? 8.897 7.657 19.715 1.00 75.88 98 LEU A N 1
ATOM 787 C CA . LEU A 1 98 ? 8.886 9.004 20.270 1.00 75.88 98 LEU A CA 1
ATOM 788 C C . LEU A 1 98 ? 7.741 9.152 21.275 1.00 75.88 98 LEU A C 1
ATOM 790 O O . LEU A 1 98 ? 6.598 8.770 21.002 1.00 75.88 98 LEU A O 1
ATOM 794 N N . LEU A 1 99 ? 8.038 9.757 22.422 1.00 75.88 99 LEU A N 1
ATOM 795 C CA . LEU A 1 99 ? 7.037 10.161 23.399 1.00 75.88 99 LEU A CA 1
ATOM 796 C C . LEU A 1 99 ? 6.196 11.314 22.851 1.00 75.88 99 LEU A C 1
ATOM 798 O O . LEU A 1 99 ? 6.642 12.101 22.017 1.00 75.88 99 LEU A O 1
ATOM 802 N N . GLU A 1 100 ? 4.983 11.480 23.382 1.00 71.00 100 GLU A N 1
ATOM 803 C CA . GLU A 1 100 ? 4.089 12.543 22.917 1.00 71.00 100 GLU A CA 1
ATOM 804 C C . GLU A 1 100 ? 4.748 13.928 23.027 1.00 71.00 100 GLU A C 1
ATOM 806 O O . GLU A 1 100 ? 4.663 14.721 22.095 1.00 71.00 100 GLU A O 1
ATOM 811 N N . ALA A 1 101 ? 5.467 14.204 24.120 1.00 78.94 101 ALA A N 1
ATOM 812 C CA . ALA A 1 101 ? 6.183 15.466 24.316 1.00 78.94 101 ALA A CA 1
ATOM 813 C C . ALA A 1 101 ? 7.272 15.718 23.253 1.00 78.94 101 ALA A C 1
ATOM 815 O O . ALA A 1 101 ? 7.446 16.851 22.807 1.00 78.94 101 ALA A O 1
ATOM 816 N N . GLU A 1 102 ? 7.973 14.671 22.811 1.00 82.50 102 GLU A N 1
ATOM 817 C CA . GLU A 1 102 ? 8.983 14.766 21.749 1.00 82.50 102 GLU A CA 1
ATOM 818 C C . GLU A 1 102 ? 8.315 15.023 20.396 1.00 82.50 102 GLU A C 1
ATOM 820 O O . GLU A 1 102 ? 8.744 15.891 19.638 1.00 82.50 102 GLU A O 1
ATOM 825 N N . ILE A 1 103 ? 7.194 14.345 20.130 1.00 78.69 103 ILE A N 1
ATOM 826 C CA . ILE A 1 103 ? 6.364 14.599 18.948 1.00 78.69 103 ILE A CA 1
ATOM 827 C C . ILE A 1 103 ? 5.869 16.050 18.942 1.00 78.69 103 ILE A C 1
ATOM 829 O O . ILE A 1 103 ? 5.919 16.691 17.898 1.00 78.69 103 ILE A O 1
ATOM 833 N N . TRP A 1 104 ? 5.448 16.601 20.083 1.00 79.81 104 TRP A N 1
ATOM 834 C CA . TRP A 1 104 ? 5.073 18.016 20.202 1.00 79.81 104 TRP A CA 1
ATOM 835 C C . TRP A 1 104 ? 6.242 18.967 19.931 1.00 79.81 104 TRP A C 1
ATOM 837 O O . TRP A 1 104 ? 6.023 20.053 19.400 1.00 79.81 104 TRP A O 1
ATOM 847 N N . SER A 1 105 ? 7.472 18.578 20.268 1.00 84.56 105 SER A N 1
ATOM 848 C CA . SER A 1 105 ? 8.657 19.393 19.992 1.00 84.56 105 SER A CA 1
ATOM 849 C C . SER A 1 105 ? 8.964 19.464 18.493 1.00 84.56 105 SER A C 1
ATOM 851 O O . SER A 1 105 ? 9.168 20.557 17.967 1.00 84.56 105 SER A O 1
ATOM 853 N N . PHE A 1 106 ? 8.935 18.326 17.792 1.00 82.50 106 PHE A N 1
ATOM 854 C CA . PHE A 1 106 ? 9.177 18.275 16.343 1.00 82.50 106 PHE A CA 1
ATOM 855 C C . PHE A 1 106 ? 7.984 18.764 15.510 1.00 82.50 106 PHE A C 1
ATOM 857 O O . PHE A 1 106 ? 8.162 19.353 14.442 1.00 82.50 106 PHE A O 1
ATOM 864 N N . TYR A 1 107 ? 6.763 18.537 15.999 1.00 82.44 107 TYR A N 1
ATOM 865 C CA . TYR A 1 107 ? 5.504 18.822 15.310 1.00 82.44 107 TYR A CA 1
ATOM 866 C C . TYR A 1 107 ? 4.548 19.612 16.227 1.00 82.44 107 TYR A C 1
ATOM 868 O O . TYR A 1 107 ? 3.525 19.073 16.659 1.00 82.44 107 TYR A O 1
ATOM 876 N N . PRO A 1 108 ? 4.817 20.908 16.499 1.00 74.81 108 PRO A N 1
ATOM 877 C CA . PRO A 1 108 ? 4.059 21.709 17.474 1.00 74.81 108 PRO A CA 1
ATOM 878 C C . PRO A 1 108 ? 2.573 21.852 17.159 1.00 74.81 108 PRO A C 1
ATOM 880 O O . PRO A 1 108 ? 1.750 22.068 18.041 1.00 74.81 108 PRO A O 1
ATOM 883 N N . SER A 1 109 ? 2.216 21.733 15.885 1.00 68.88 109 SER A N 1
ATOM 884 C CA . SER A 1 109 ? 0.837 21.814 15.430 1.00 68.88 109 SER A CA 1
ATOM 885 C C . SER A 1 109 ? 0.122 20.455 15.457 1.00 68.88 109 SER A C 1
ATOM 887 O O . SER A 1 109 ? -1.077 20.414 15.213 1.00 68.88 109 SER A O 1
ATOM 889 N N . LYS A 1 110 ? 0.830 19.337 15.701 1.00 60.97 110 LYS A N 1
ATOM 890 C CA . LYS A 1 110 ? 0.386 17.958 15.398 1.00 60.97 110 LYS A CA 1
ATOM 891 C C . LYS A 1 110 ? -0.069 17.758 13.943 1.00 60.97 110 LYS A C 1
ATOM 893 O O . LYS A 1 110 ? -0.668 16.739 13.607 1.00 60.97 110 LYS A O 1
ATOM 898 N N . PHE A 1 111 ? 0.233 18.704 13.052 1.00 63.09 111 PHE A N 1
ATOM 899 C CA . PHE A 1 111 ? -0.156 18.647 11.652 1.00 63.09 111 PHE A CA 1
ATOM 900 C C . PHE A 1 111 ? 1.070 18.480 10.764 1.00 63.09 111 PHE A C 1
ATOM 902 O O . PHE A 1 111 ? 1.985 19.298 10.764 1.00 63.09 111 PHE A O 1
ATOM 909 N N . ILE A 1 112 ? 1.033 17.431 9.948 1.00 66.12 112 ILE A N 1
ATOM 910 C CA . ILE A 1 112 ? 1.931 17.249 8.813 1.00 66.12 112 ILE A CA 1
ATOM 911 C C . ILE A 1 112 ? 1.199 17.741 7.566 1.00 66.12 112 ILE A C 1
ATOM 913 O O . ILE A 1 112 ? 0.140 17.206 7.219 1.00 66.12 112 ILE A O 1
ATOM 917 N N . GLN A 1 113 ? 1.764 18.728 6.871 1.00 63.97 113 GLN A N 1
ATOM 918 C CA . GLN A 1 113 ? 1.319 19.090 5.527 1.00 63.97 113 GLN A CA 1
ATOM 919 C C . GLN A 1 113 ? 1.826 18.038 4.540 1.00 63.97 113 GLN A C 1
ATOM 921 O O . GLN A 1 113 ? 2.897 18.159 3.968 1.00 63.97 113 GLN A O 1
ATOM 926 N N . ARG A 1 114 ? 1.049 16.968 4.363 1.00 58.09 114 ARG A N 1
ATOM 927 C CA . ARG A 1 114 ? 1.418 15.827 3.505 1.00 58.09 114 ARG A CA 1
ATOM 928 C C . ARG A 1 114 ? 1.532 16.162 2.021 1.00 58.09 114 ARG A C 1
ATOM 930 O O . ARG A 1 114 ? 2.095 15.375 1.271 1.00 58.09 114 ARG A O 1
ATOM 937 N N . ASP A 1 115 ? 0.970 17.294 1.612 1.00 62.06 115 ASP A N 1
ATOM 938 C CA . ASP A 1 115 ? 1.080 17.790 0.242 1.00 62.06 115 ASP A CA 1
ATOM 939 C C . ASP A 1 115 ? 2.488 18.350 -0.042 1.00 62.06 115 ASP A C 1
ATOM 941 O O . ASP A 1 115 ? 2.864 18.502 -1.204 1.00 62.06 115 ASP A O 1
ATOM 945 N N . ASP A 1 116 ? 3.292 18.591 1.003 1.00 68.12 116 ASP A N 1
ATOM 946 C CA . ASP A 1 116 ? 4.716 18.892 0.886 1.00 68.12 116 ASP A CA 1
ATOM 947 C C . ASP A 1 116 ? 5.522 17.609 0.626 1.00 68.12 116 ASP A C 1
ATOM 949 O O . ASP A 1 116 ? 6.161 17.023 1.505 1.00 68.12 116 ASP A O 1
ATOM 953 N N . LEU A 1 117 ? 5.467 17.163 -0.629 1.00 64.62 117 LEU A N 1
ATOM 954 C CA . LEU A 1 117 ? 6.195 15.994 -1.121 1.00 64.62 117 LEU A CA 1
ATOM 955 C C . LEU A 1 117 ? 7.721 16.186 -1.134 1.00 64.62 117 LEU A C 1
ATOM 957 O O . LEU A 1 117 ? 8.427 15.214 -1.388 1.00 64.62 117 LEU A O 1
ATOM 961 N N . GLN A 1 118 ? 8.230 17.403 -0.900 1.00 64.06 118 GLN A N 1
ATOM 962 C CA . GLN A 1 118 ? 9.670 17.641 -0.745 1.00 64.06 118 GLN A CA 1
ATOM 963 C C . GLN A 1 118 ? 10.168 17.278 0.652 1.00 64.06 118 GLN A C 1
ATOM 965 O O . GLN A 1 118 ? 11.369 17.147 0.848 1.00 64.06 118 GLN A O 1
ATOM 970 N N . ARG A 1 119 ? 9.256 17.126 1.616 1.00 74.62 119 ARG A N 1
ATOM 971 C CA . ARG A 1 119 ? 9.598 16.821 3.003 1.00 74.62 119 ARG A CA 1
ATOM 972 C C . ARG A 1 119 ? 9.032 15.492 3.483 1.00 74.62 119 ARG A C 1
ATOM 974 O O . ARG A 1 119 ? 9.697 14.782 4.234 1.00 74.62 119 ARG A O 1
ATOM 981 N N . PHE A 1 120 ? 7.803 15.163 3.086 1.00 74.00 120 PHE A N 1
ATOM 982 C CA . PHE A 1 120 ? 7.084 13.998 3.592 1.00 74.00 120 PHE A CA 1
ATOM 983 C C . PHE A 1 120 ? 6.884 12.941 2.506 1.00 74.00 120 PHE A C 1
ATOM 985 O O . PHE A 1 120 ? 6.057 13.091 1.605 1.00 74.00 120 PHE A O 1
ATOM 992 N N . LEU A 1 121 ? 7.595 11.820 2.634 1.00 68.88 121 LEU A N 1
ATOM 993 C CA . LEU A 1 121 ? 7.488 10.684 1.721 1.00 68.88 121 LEU A CA 1
ATOM 994 C C . LEU A 1 121 ? 6.534 9.626 2.275 1.00 68.88 121 LEU A C 1
ATOM 996 O O . LEU A 1 121 ? 6.789 9.015 3.310 1.00 68.88 121 LEU A O 1
ATOM 1000 N N . GLN A 1 122 ? 5.426 9.376 1.576 1.00 69.06 122 GLN A N 1
ATOM 1001 C CA . GLN A 1 122 ? 4.461 8.357 1.985 1.00 69.06 122 GLN A CA 1
ATOM 1002 C C . GLN A 1 122 ? 4.794 6.978 1.401 1.00 69.06 122 GLN A C 1
ATOM 1004 O O . GLN A 1 122 ? 4.724 6.761 0.188 1.00 69.06 122 GLN A O 1
ATOM 1009 N N . TYR A 1 123 ? 5.028 6.004 2.280 1.00 66.25 123 TYR A N 1
ATOM 1010 C CA . TYR A 1 123 ? 5.175 4.596 1.926 1.00 66.25 123 TYR A CA 1
ATOM 1011 C C . TYR A 1 123 ? 3.805 3.965 1.697 1.00 66.25 123 TYR A C 1
ATOM 1013 O O . TYR A 1 123 ? 3.136 3.487 2.615 1.00 66.25 123 TYR A O 1
ATOM 1021 N N . SER A 1 124 ? 3.356 4.012 0.446 1.00 56.28 124 SER A N 1
ATOM 1022 C CA . SER A 1 124 ? 2.030 3.535 0.049 1.00 56.28 124 SER A CA 1
ATOM 1023 C C . SER A 1 124 ? 2.010 2.150 -0.595 1.00 56.28 124 SER A C 1
ATOM 1025 O O . SER A 1 124 ? 0.920 1.602 -0.723 1.00 56.28 124 SER A O 1
ATOM 1027 N N . ALA A 1 125 ? 3.166 1.562 -0.916 1.00 53.66 125 ALA A N 1
ATOM 1028 C CA . ALA A 1 125 ? 3.279 0.256 -1.563 1.00 53.66 125 ALA A CA 1
ATOM 1029 C C . ALA A 1 125 ? 4.467 -0.551 -1.019 1.00 53.66 125 ALA A C 1
ATOM 1031 O O . ALA A 1 125 ? 5.470 0.027 -0.587 1.00 53.66 125 ALA A O 1
ATOM 1032 N N . LYS A 1 126 ? 4.367 -1.882 -1.094 1.00 51.78 126 LYS A N 1
ATOM 1033 C CA . LYS A 1 126 ? 5.525 -2.777 -1.047 1.00 51.78 126 LYS A CA 1
ATOM 1034 C C . LYS A 1 126 ? 6.172 -2.721 -2.438 1.00 51.78 126 LYS A C 1
ATOM 1036 O O . LYS A 1 126 ? 5.599 -3.217 -3.390 1.00 51.78 126 LYS A O 1
ATOM 1041 N N . ALA A 1 127 ? 7.303 -2.024 -2.563 1.00 39.94 127 ALA A N 1
ATOM 1042 C CA . ALA A 1 127 ? 8.082 -1.847 -3.800 1.00 39.94 127 ALA A CA 1
ATOM 1043 C C . ALA A 1 127 ? 7.284 -1.378 -5.044 1.00 39.94 127 ALA A C 1
ATOM 1045 O O . ALA A 1 127 ? 6.861 -2.167 -5.878 1.00 39.94 127 ALA A O 1
ATOM 1046 N N . SER A 1 128 ? 7.148 -0.062 -5.236 1.00 38.88 128 SER A N 1
ATOM 1047 C CA . SER A 1 128 ? 6.599 0.487 -6.482 1.00 38.88 128 SER A CA 1
ATOM 1048 C C . SER A 1 128 ? 7.663 0.540 -7.589 1.00 38.88 128 SER A C 1
ATOM 1050 O O . SER A 1 128 ? 8.468 1.477 -7.631 1.00 38.88 128 SER A O 1
ATOM 1052 N N . ALA A 1 129 ? 7.632 -0.393 -8.537 1.00 29.19 129 ALA A N 1
ATOM 1053 C CA . ALA A 1 129 ? 8.070 -0.086 -9.895 1.00 29.19 129 ALA A CA 1
ATOM 1054 C C . ALA A 1 129 ? 6.946 0.733 -10.548 1.00 29.19 129 ALA A C 1
ATOM 1056 O O . ALA A 1 129 ? 5.798 0.314 -10.557 1.00 29.19 129 ALA A O 1
ATOM 1057 N N . ARG A 1 130 ? 7.234 1.948 -11.031 1.00 31.47 130 ARG A N 1
ATOM 1058 C CA . ARG A 1 130 ? 6.247 2.783 -11.740 1.00 31.47 130 ARG A CA 1
ATOM 1059 C C . ARG A 1 130 ? 6.344 2.520 -13.247 1.00 31.47 130 ARG A C 1
ATOM 1061 O O . ARG A 1 130 ? 7.334 2.975 -13.823 1.00 31.47 130 ARG A O 1
ATOM 1068 N N . PRO A 1 131 ? 5.341 1.942 -13.933 1.00 31.86 131 PRO A N 1
ATOM 1069 C CA . PRO A 1 131 ? 5.367 1.833 -15.382 1.00 31.86 131 PRO A CA 1
ATOM 1070 C C . PRO A 1 131 ? 4.307 2.741 -16.013 1.00 31.86 131 PRO A C 1
ATOM 1072 O O . PRO A 1 131 ? 3.472 2.291 -16.777 1.00 31.86 131 PRO A O 1
ATOM 1075 N N . TRP A 1 132 ? 4.346 4.045 -15.734 1.00 28.69 132 TRP A N 1
ATOM 1076 C CA . TRP A 1 132 ? 3.624 5.022 -16.559 1.00 28.69 132 TRP A CA 1
ATOM 1077 C C . TRP A 1 132 ? 4.548 6.197 -16.861 1.00 28.69 132 TRP A C 1
ATOM 1079 O O . TRP A 1 132 ? 4.389 7.305 -16.349 1.00 28.69 132 TRP A O 1
ATOM 1089 N N . ARG A 1 133 ? 5.586 5.921 -17.658 1.00 27.94 133 ARG A N 1
ATOM 1090 C CA . ARG A 1 133 ? 6.281 6.960 -18.420 1.00 27.94 133 ARG A CA 1
ATOM 1091 C C . ARG A 1 133 ? 5.648 7.026 -19.804 1.00 27.94 133 ARG A C 1
ATOM 1093 O O . ARG A 1 133 ? 5.388 6.014 -20.443 1.00 27.94 133 ARG A O 1
ATOM 1100 N N . GLN A 1 134 ? 5.360 8.251 -20.205 1.00 30.30 134 GLN A N 1
ATOM 1101 C CA . GLN A 1 134 ? 4.616 8.624 -21.393 1.00 30.30 134 GLN A CA 1
ATOM 1102 C C . GLN A 1 134 ? 5.405 8.268 -22.662 1.00 30.30 134 GLN A C 1
ATOM 1104 O O . GLN A 1 134 ? 6.314 9.001 -23.030 1.00 30.30 134 GLN A O 1
ATOM 1109 N N . VAL A 1 135 ? 5.060 7.152 -23.316 1.00 27.25 135 VAL A N 1
ATOM 1110 C CA . VAL A 1 135 ? 5.391 6.848 -24.721 1.00 27.25 135 VAL A CA 1
ATOM 1111 C C . VAL A 1 135 ? 4.342 5.861 -25.250 1.00 27.25 135 VAL A C 1
ATOM 1113 O O . VAL A 1 135 ? 4.313 4.740 -24.769 1.00 27.25 135 VAL A O 1
ATOM 1116 N N . ASN A 1 136 ? 3.489 6.237 -26.212 1.00 37.44 136 ASN A N 1
ATOM 1117 C CA . ASN A 1 136 ? 2.515 5.309 -26.816 1.00 37.44 136 ASN A CA 1
ATOM 1118 C C . ASN A 1 136 ? 3.207 4.476 -27.890 1.00 37.44 136 ASN A C 1
ATOM 1120 O O . ASN A 1 136 ? 3.173 4.823 -29.072 1.00 37.44 136 ASN A O 1
ATOM 1124 N N . THR A 1 137 ? 3.842 3.383 -27.499 1.00 45.19 137 THR A N 1
ATOM 1125 C CA . THR A 1 137 ? 4.559 2.541 -28.452 1.00 45.19 137 THR A CA 1
ATOM 1126 C C . THR A 1 137 ? 4.077 1.104 -28.365 1.00 45.19 137 THR A C 1
ATOM 1128 O O . THR A 1 137 ? 3.890 0.556 -27.283 1.00 45.19 137 THR A O 1
ATOM 1131 N N . VAL A 1 138 ? 3.886 0.478 -29.525 1.00 52.97 138 VAL A N 1
ATOM 1132 C CA . VAL A 1 138 ? 3.605 -0.957 -29.610 1.00 52.97 138 VAL A CA 1
ATOM 1133 C C . VAL A 1 138 ? 4.894 -1.732 -29.369 1.00 52.97 138 VAL A C 1
ATOM 1135 O O . VAL A 1 138 ? 5.923 -1.465 -29.998 1.00 52.97 138 VAL A O 1
ATOM 1138 N N . MET A 1 139 ? 4.840 -2.704 -28.464 1.00 48.62 139 MET A N 1
ATOM 1139 C CA . MET A 1 139 ? 5.944 -3.631 -28.247 1.00 48.62 139 MET A CA 1
ATOM 1140 C C . MET A 1 139 ? 5.957 -4.665 -29.376 1.00 48.62 139 MET A C 1
ATOM 1142 O O . MET A 1 139 ? 4.918 -5.199 -29.764 1.00 48.62 139 MET A O 1
ATOM 1146 N N . ALA A 1 140 ? 7.132 -4.954 -29.934 1.00 52.38 140 ALA A N 1
ATOM 1147 C CA . ALA A 1 140 ? 7.282 -6.095 -30.824 1.00 52.38 140 ALA A CA 1
ATOM 1148 C C . ALA A 1 140 ? 7.263 -7.375 -29.975 1.00 52.38 140 ALA A C 1
ATOM 1150 O O . ALA A 1 140 ? 8.225 -7.628 -29.244 1.00 52.38 140 ALA A O 1
ATOM 1151 N N . CYS A 1 141 ? 6.185 -8.163 -30.084 1.00 52.50 141 CYS A N 1
ATOM 1152 C CA . CYS A 1 141 ? 5.945 -9.364 -29.271 1.00 52.50 141 CYS A CA 1
ATOM 1153 C C . CYS A 1 141 ? 7.117 -10.358 -29.264 1.00 52.50 141 CYS A C 1
ATOM 1155 O O . CYS A 1 141 ? 7.323 -11.039 -28.266 1.00 52.50 141 CYS A O 1
ATOM 1157 N N . ASP A 1 142 ? 7.925 -10.385 -30.324 1.00 59.50 142 ASP A N 1
ATOM 1158 C CA . ASP A 1 142 ? 8.964 -11.404 -30.500 1.00 59.50 142 ASP A CA 1
ATOM 1159 C C . ASP A 1 142 ? 10.323 -11.005 -29.899 1.00 59.50 142 ASP A C 1
ATOM 1161 O O . ASP A 1 142 ? 11.201 -11.845 -29.738 1.00 59.50 142 ASP A O 1
ATOM 1165 N N . SER A 1 143 ? 10.529 -9.721 -29.578 1.00 71.50 143 SER A N 1
ATOM 1166 C CA . SER A 1 143 ? 11.842 -9.207 -29.138 1.00 71.50 143 SER A CA 1
ATOM 1167 C C . SER A 1 143 ? 11.836 -8.514 -27.778 1.00 71.50 143 SER A C 1
ATOM 1169 O O . SER A 1 143 ? 12.903 -8.155 -27.283 1.00 71.50 143 SER A O 1
ATOM 1171 N N . GLY A 1 144 ? 10.656 -8.258 -27.198 1.00 75.81 144 GLY A N 1
ATOM 1172 C CA . GLY A 1 144 ? 10.518 -7.464 -25.972 1.00 75.81 144 GLY A CA 1
ATOM 1173 C C . GLY A 1 144 ? 10.970 -6.004 -26.121 1.00 75.81 144 GLY A C 1
ATOM 1174 O O . GLY A 1 144 ? 11.109 -5.298 -25.126 1.00 75.81 144 GLY A O 1
ATOM 1175 N N . LYS A 1 145 ? 11.224 -5.531 -27.351 1.00 79.31 145 LYS A N 1
ATOM 1176 C CA . LYS A 1 145 ? 11.636 -4.153 -27.639 1.00 79.31 145 LYS A CA 1
ATOM 1177 C C . LYS A 1 145 ? 10.457 -3.316 -28.120 1.00 79.31 145 LYS A C 1
ATOM 1179 O O . LYS A 1 145 ? 9.586 -3.780 -28.860 1.00 79.31 145 LYS A O 1
ATOM 1184 N N . LEU A 1 146 ? 10.465 -2.051 -27.719 1.00 79.50 146 LEU A N 1
ATOM 1185 C CA . LEU A 1 146 ? 9.551 -1.035 -28.226 1.00 79.50 146 LEU A CA 1
ATOM 1186 C C . LEU A 1 146 ? 9.856 -0.742 -29.700 1.00 79.50 146 LEU A C 1
ATOM 1188 O O . LEU A 1 146 ? 11.019 -0.597 -30.082 1.00 79.50 146 LEU A O 1
ATOM 1192 N N . ARG A 1 147 ? 8.816 -0.661 -30.536 1.00 78.88 147 ARG A N 1
ATOM 1193 C CA . ARG A 1 147 ? 8.962 -0.227 -31.932 1.00 78.88 147 ARG A CA 1
ATOM 1194 C C . ARG A 1 147 ? 9.289 1.266 -31.991 1.00 78.88 147 ARG A C 1
ATOM 1196 O O . ARG A 1 147 ? 8.821 2.041 -31.174 1.00 78.88 147 ARG A O 1
ATOM 1203 N N . VAL A 1 148 ? 10.077 1.711 -32.962 1.00 78.69 148 VAL A N 1
ATOM 1204 C CA . VAL A 1 148 ? 10.353 3.151 -33.085 1.00 78.69 148 VAL A CA 1
ATOM 1205 C C . VAL A 1 148 ? 9.087 3.874 -33.555 1.00 78.69 148 VAL A C 1
ATOM 1207 O O . VAL A 1 148 ? 8.511 3.506 -34.576 1.00 7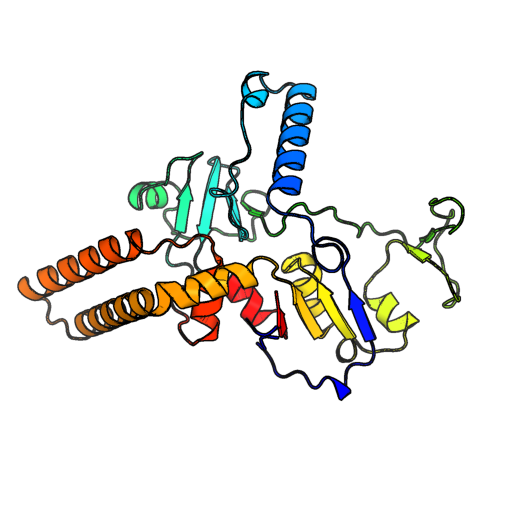8.69 148 VAL A O 1
ATOM 1210 N N . GLY A 1 149 ? 8.677 4.908 -32.816 1.00 76.62 149 GLY A N 1
ATOM 1211 C CA . GLY A 1 149 ? 7.550 5.779 -33.158 1.00 76.62 149 GLY A CA 1
ATOM 1212 C C . GLY A 1 149 ? 6.301 5.596 -32.288 1.00 76.62 149 GLY A C 1
ATOM 1213 O O . GLY A 1 149 ? 6.171 4.644 -31.512 1.00 76.62 149 GLY A O 1
ATOM 1214 N N . THR A 1 150 ? 5.383 6.554 -32.425 1.00 78.75 150 THR A N 1
ATOM 1215 C CA . THR A 1 150 ? 4.087 6.576 -31.736 1.00 78.75 150 THR A CA 1
ATOM 1216 C C . THR A 1 150 ? 3.067 5.769 -32.529 1.00 78.75 150 THR A C 1
ATOM 1218 O O . THR A 1 150 ? 2.888 5.997 -33.725 1.00 78.75 150 THR A O 1
ATOM 1221 N N . TYR A 1 151 ? 2.377 4.837 -31.878 1.00 80.38 151 TYR A N 1
ATOM 1222 C CA . TYR A 1 151 ? 1.328 4.064 -32.531 1.00 80.38 151 TYR A CA 1
ATOM 1223 C C . TYR A 1 151 ? 0.047 4.888 -32.698 1.00 80.38 151 TYR A C 1
ATOM 1225 O O . TYR A 1 151 ? -0.504 5.380 -31.718 1.00 80.38 151 TYR A O 1
ATOM 1233 N N . THR A 1 152 ? -0.433 5.003 -33.936 1.00 79.38 152 THR A N 1
ATOM 1234 C CA . THR A 1 152 ? -1.664 5.730 -34.305 1.00 79.38 152 THR A CA 1
ATOM 1235 C C . THR A 1 152 ? -2.699 4.839 -35.002 1.00 79.38 152 THR A C 1
ATOM 1237 O O . THR A 1 152 ? -3.693 5.333 -35.528 1.00 79.38 152 THR A O 1
ATOM 1240 N N . GLY A 1 153 ? -2.459 3.524 -35.047 1.00 79.94 153 GLY A N 1
ATOM 1241 C CA . GLY A 1 153 ? -3.352 2.563 -35.695 1.00 79.94 153 GLY A CA 1
ATOM 1242 C 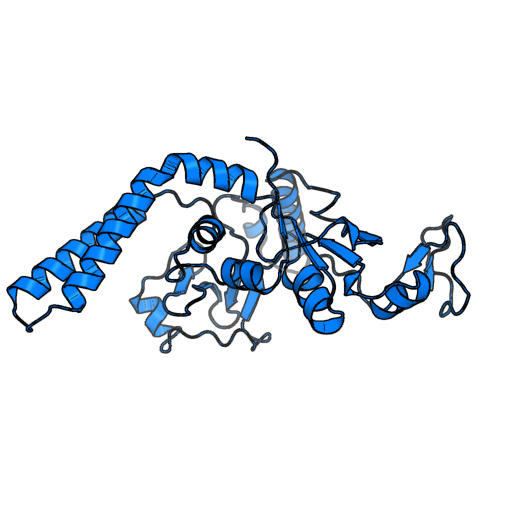C . GLY A 1 153 ? -4.565 2.173 -34.835 1.00 79.94 153 GLY A C 1
ATOM 1243 O O . GLY A 1 153 ? -4.572 2.420 -33.628 1.00 79.94 153 GLY A O 1
ATOM 1244 N N . PRO A 1 154 ? -5.586 1.533 -35.435 1.00 82.50 154 PRO A N 1
ATOM 1245 C CA . PRO A 1 154 ? -6.724 0.982 -34.697 1.00 82.50 154 PRO A CA 1
ATOM 1246 C C . PRO A 1 154 ? -6.305 -0.217 -33.838 1.00 82.50 154 PRO A C 1
ATOM 1248 O O . PRO A 1 154 ? -5.261 -0.815 -34.077 1.00 82.50 154 PRO A O 1
ATOM 1251 N N . HIS A 1 155 ? -7.136 -0.628 -32.876 1.00 80.75 155 HIS A N 1
ATOM 1252 C CA . HIS A 1 155 ? -6.848 -1.821 -32.079 1.00 80.75 155 HIS A CA 1
ATOM 1253 C C . HIS A 1 155 ? -6.623 -3.063 -32.963 1.00 80.75 155 HIS A C 1
ATOM 1255 O O . HIS A 1 155 ? -7.402 -3.343 -33.875 1.00 80.75 155 HIS A O 1
ATOM 1261 N N . GLN A 1 156 ? -5.551 -3.811 -32.686 1.00 83.00 156 GLN A N 1
ATOM 1262 C CA . GLN A 1 156 ? -5.204 -5.037 -33.404 1.00 83.00 156 GLN A CA 1
ATOM 1263 C C . GLN A 1 156 ? -5.163 -6.222 -32.443 1.00 83.00 156 GLN A C 1
ATOM 1265 O O . GLN A 1 156 ? -4.655 -6.127 -31.324 1.00 83.00 156 GLN A O 1
ATOM 1270 N N . HIS A 1 157 ? -5.657 -7.370 -32.909 1.00 80.19 157 HIS A N 1
ATOM 1271 C CA . HIS A 1 157 ? -5.598 -8.613 -32.151 1.00 80.19 157 HIS A CA 1
ATOM 1272 C C . HIS A 1 157 ? -4.139 -8.961 -31.809 1.00 80.19 157 HIS A C 1
ATOM 1274 O O . HIS A 1 157 ? -3.284 -8.972 -32.693 1.00 80.19 157 HIS A O 1
ATOM 1280 N N . ARG A 1 158 ? -3.870 -9.260 -30.528 1.00 80.19 158 ARG A N 1
ATOM 1281 C CA . ARG A 1 158 ? -2.532 -9.563 -29.965 1.00 80.19 158 ARG A CA 1
ATOM 1282 C C . ARG A 1 158 ? -1.528 -8.405 -29.988 1.00 80.19 158 ARG A C 1
ATOM 1284 O O . ARG A 1 158 ? -0.339 -8.639 -29.782 1.00 80.19 158 ARG A O 1
ATOM 1291 N N . ALA A 1 159 ? -1.975 -7.170 -30.205 1.00 81.88 159 ALA A N 1
ATOM 1292 C CA . ALA A 1 159 ? -1.114 -6.015 -29.996 1.00 81.88 159 ALA A CA 1
ATOM 1293 C C . ALA A 1 159 ? -0.800 -5.834 -28.504 1.00 81.88 159 ALA A C 1
ATOM 1295 O O . ALA A 1 159 ? -1.687 -5.930 -27.656 1.00 81.88 159 ALA A O 1
ATOM 1296 N N . VAL A 1 160 ? 0.464 -5.534 -28.203 1.00 83.50 160 VAL A N 1
ATOM 1297 C CA . VAL A 1 160 ? 0.919 -5.149 -26.864 1.00 83.50 160 VAL A CA 1
ATOM 1298 C C . VAL A 1 160 ? 1.232 -3.663 -26.878 1.00 83.50 160 VAL A C 1
ATOM 1300 O O . VAL A 1 160 ? 2.054 -3.197 -27.671 1.00 83.50 160 VAL A O 1
ATOM 1303 N N . TYR A 1 161 ? 0.570 -2.924 -25.997 1.00 84.12 161 TYR A N 1
ATOM 1304 C CA . TYR A 1 161 ? 0.730 -1.483 -25.854 1.00 84.12 161 TYR A CA 1
ATOM 1305 C C . TYR A 1 161 ? 1.668 -1.171 -24.689 1.00 84.12 161 TYR A C 1
ATOM 1307 O O . TYR A 1 161 ? 1.687 -1.880 -23.686 1.00 84.12 161 TYR A O 1
ATOM 1315 N N . SER A 1 162 ? 2.447 -0.104 -24.823 1.00 83.50 162 SER A N 1
ATOM 1316 C CA . SER A 1 162 ? 3.288 0.444 -23.764 1.00 83.50 162 SER A CA 1
ATOM 1317 C C . SER A 1 162 ? 3.007 1.935 -23.615 1.00 83.50 162 SER A C 1
ATOM 1319 O O . SER A 1 162 ? 2.667 2.591 -24.602 1.00 83.50 162 SER A O 1
ATOM 1321 N N . GLY A 1 163 ? 3.124 2.437 -22.383 1.00 82.50 163 GLY A N 1
ATOM 1322 C CA . GLY A 1 163 ? 2.799 3.811 -22.005 1.00 82.50 163 GLY A CA 1
ATOM 1323 C C . GLY A 1 163 ? 1.313 4.129 -22.160 1.00 82.50 163 GLY A C 1
ATOM 1324 O O . GLY A 1 163 ? 0.460 3.307 -21.846 1.00 82.50 163 GLY A O 1
ATOM 1325 N N . GLY A 1 164 ? 0.995 5.333 -22.627 1.00 79.75 164 GLY A N 1
ATOM 1326 C CA . GLY A 1 164 ? -0.389 5.754 -22.797 1.00 79.75 164 GLY A CA 1
ATOM 1327 C C . GLY A 1 164 ? -1.043 6.485 -21.639 1.00 79.75 164 GLY A C 1
ATOM 1328 O O . GLY A 1 164 ? -0.453 6.712 -20.585 1.00 79.75 164 GLY A O 1
ATOM 1329 N N . LEU A 1 165 ? -2.274 6.916 -21.915 1.00 79.75 165 LEU A N 1
ATOM 1330 C CA . LEU A 1 165 ? -3.196 7.571 -20.998 1.00 79.75 165 LEU A CA 1
ATOM 1331 C C . LEU A 1 165 ? -4.404 6.660 -20.797 1.00 79.75 165 LEU A C 1
ATOM 1333 O O . LEU A 1 165 ? -4.779 5.908 -21.698 1.00 79.75 165 LEU A O 1
ATOM 1337 N N . SER A 1 166 ? -5.040 6.770 -19.637 1.00 80.19 166 SER A N 1
ATOM 1338 C CA . SER A 1 166 ? -6.244 6.006 -19.306 1.00 80.19 166 SER A CA 1
ATOM 1339 C C . SER A 1 166 ? -7.416 6.289 -20.253 1.00 80.19 166 SER A C 1
ATOM 1341 O O . SER A 1 166 ? -8.174 5.368 -20.545 1.00 80.19 166 SER A O 1
ATOM 1343 N N . ASP A 1 167 ? -7.523 7.504 -20.803 1.00 80.12 167 ASP A N 1
ATOM 1344 C CA . ASP A 1 167 ? -8.535 7.860 -21.813 1.00 80.12 167 ASP A CA 1
ATOM 1345 C C . ASP A 1 167 ? -8.455 6.975 -23.058 1.00 80.12 167 ASP A C 1
ATOM 1347 O O . ASP A 1 167 ? -9.476 6.528 -23.575 1.00 80.12 167 ASP A O 1
ATOM 1351 N N . MET A 1 168 ? -7.241 6.632 -23.496 1.00 83.12 168 MET A N 1
ATOM 1352 C CA . MET A 1 168 ? -7.069 5.772 -24.666 1.00 83.12 168 MET A CA 1
ATOM 1353 C C . MET A 1 168 ? -7.592 4.360 -24.424 1.00 83.12 168 MET A C 1
ATOM 1355 O O . MET A 1 168 ? -8.015 3.705 -25.366 1.00 83.12 168 MET A O 1
ATOM 1359 N N . VAL A 1 169 ? -7.589 3.872 -23.180 1.00 84.56 169 VAL A N 1
ATOM 1360 C CA . VAL A 1 169 ? -8.187 2.568 -22.860 1.00 84.56 169 VAL A CA 1
ATOM 1361 C C . VAL A 1 169 ? -9.698 2.624 -23.079 1.00 84.56 169 VAL A C 1
ATOM 1363 O O . VAL A 1 169 ? -10.258 1.722 -23.698 1.00 84.56 169 VAL A O 1
ATOM 1366 N N . CYS A 1 170 ? -10.347 3.703 -22.634 1.00 85.62 170 CYS A N 1
ATOM 1367 C CA . CYS A 1 170 ? -11.772 3.938 -22.866 1.00 85.62 170 CYS A CA 1
ATOM 1368 C C . CYS A 1 170 ? -12.087 4.046 -24.368 1.00 85.62 170 CYS A C 1
ATOM 1370 O O . CYS A 1 170 ? -13.032 3.415 -24.837 1.00 85.62 170 CYS A O 1
ATOM 1372 N N . GLU A 1 171 ? -11.277 4.791 -25.129 1.00 85.75 171 GLU A N 1
ATOM 1373 C CA . GLU A 1 171 ? -11.438 4.955 -26.582 1.00 85.75 171 GLU A CA 1
ATOM 1374 C C . GLU A 1 171 ? -11.238 3.641 -27.347 1.00 85.75 171 GLU A C 1
ATOM 1376 O O . GLU A 1 171 ? -12.064 3.284 -28.186 1.00 85.75 171 GLU A O 1
ATOM 1381 N N . LEU A 1 172 ? -10.174 2.892 -27.037 1.00 84.75 172 LEU A N 1
ATOM 1382 C CA . LEU A 1 172 ? -9.849 1.628 -27.706 1.00 84.75 172 LEU A CA 1
ATOM 1383 C C . LEU A 1 172 ? -10.899 0.545 -27.449 1.00 84.75 172 LEU A C 1
ATOM 1385 O O . LEU A 1 172 ? -11.163 -0.270 -28.331 1.00 84.75 172 LEU A O 1
ATOM 1389 N N . LEU A 1 173 ? -11.478 0.524 -26.247 1.00 85.50 173 LEU A N 1
ATOM 1390 C CA . LEU A 1 173 ? -12.499 -0.448 -25.859 1.00 85.50 173 LEU A CA 1
ATOM 1391 C C . LEU A 1 173 ? -13.928 0.038 -26.147 1.00 85.50 173 LEU A C 1
ATOM 1393 O O . LEU A 1 173 ? -14.863 -0.755 -26.062 1.00 85.50 173 LEU A O 1
ATOM 1397 N N . GLY A 1 174 ? -14.113 1.317 -26.486 1.00 88.31 174 GLY A N 1
ATOM 1398 C CA . GLY A 1 174 ? -15.428 1.916 -26.717 1.00 88.31 174 GLY A CA 1
ATOM 1399 C C . GLY A 1 174 ? -16.318 1.943 -25.470 1.00 88.31 174 GLY A C 1
ATOM 1400 O O . GLY A 1 174 ? -17.534 1.791 -25.583 1.00 88.31 174 GLY A O 1
ATOM 1401 N N . VAL A 1 175 ? -15.733 2.107 -24.279 1.00 89.62 175 VAL A N 1
ATOM 1402 C CA . VAL A 1 175 ? -16.449 2.080 -22.988 1.00 89.62 175 VAL A CA 1
ATOM 1403 C C . VAL A 1 175 ? -16.273 3.381 -22.214 1.00 89.62 175 VAL A C 1
ATOM 1405 O O . VAL A 1 175 ? -15.295 4.102 -22.397 1.00 89.62 175 VAL A O 1
ATOM 1408 N N . GLN A 1 176 ? -17.209 3.691 -21.314 1.00 89.81 176 GLN A N 1
ATOM 1409 C CA . GLN A 1 176 ? -17.051 4.808 -20.384 1.00 89.81 176 GLN A CA 1
ATOM 1410 C C . GLN A 1 176 ? -16.388 4.337 -19.091 1.00 89.81 176 GLN A C 1
ATOM 1412 O O . GLN A 1 176 ? -16.518 3.183 -18.690 1.00 89.81 176 GLN A O 1
ATOM 1417 N N . GLY A 1 177 ? -15.754 5.257 -18.362 1.00 87.12 177 GLY A N 1
ATOM 1418 C CA . GLY A 1 177 ? -15.065 4.918 -17.116 1.00 87.12 177 GLY A CA 1
ATOM 1419 C C . GLY A 1 177 ? -15.933 4.180 -16.087 1.00 87.12 177 GLY A C 1
ATOM 1420 O O . GLY A 1 177 ? -15.474 3.246 -15.437 1.00 87.12 177 GLY A O 1
ATOM 1421 N N . LYS A 1 178 ? -17.224 4.520 -15.983 1.00 90.44 178 LYS A N 1
ATOM 1422 C CA . LYS A 1 178 ? -18.172 3.857 -15.065 1.00 90.44 178 LYS A CA 1
ATOM 1423 C C . LYS A 1 178 ? -18.439 2.378 -15.398 1.00 90.44 178 LYS A C 1
ATOM 1425 O O . LYS A 1 178 ? -18.916 1.659 -14.518 1.00 90.44 178 LYS A O 1
ATOM 1430 N N . ASP A 1 179 ? -18.153 1.965 -16.633 1.00 92.94 179 ASP A N 1
ATOM 1431 C CA . ASP A 1 179 ? -18.331 0.603 -17.144 1.00 92.94 179 ASP A CA 1
ATOM 1432 C C . ASP A 1 179 ? -17.080 -0.261 -16.878 1.00 92.94 179 ASP A C 1
ATOM 1434 O O . ASP A 1 179 ? -17.093 -1.470 -17.115 1.00 92.94 179 ASP A O 1
ATOM 1438 N N . ILE A 1 180 ? -16.001 0.351 -16.371 1.00 92.50 180 ILE A N 1
ATOM 1439 C CA . ILE A 1 180 ? -14.730 -0.298 -16.046 1.00 92.50 180 ILE A CA 1
ATOM 1440 C C . ILE A 1 180 ? -14.640 -0.521 -14.534 1.00 92.50 180 ILE A C 1
ATOM 1442 O O . ILE A 1 180 ? -14.811 0.412 -13.742 1.00 92.50 180 ILE A O 1
ATOM 1446 N N . LEU A 1 181 ? -14.309 -1.751 -14.135 1.00 94.94 181 LEU A N 1
ATOM 1447 C CA . LEU A 1 181 ? -13.817 -2.074 -12.798 1.00 94.94 181 LEU A CA 1
ATOM 1448 C C . LEU A 1 181 ? -12.309 -2.324 -12.860 1.00 94.94 181 LEU A C 1
ATOM 1450 O O . LEU A 1 181 ? -11.871 -3.332 -13.408 1.00 94.94 181 LEU A O 1
ATOM 1454 N N . TYR A 1 182 ? -11.525 -1.415 -12.286 1.00 93.81 182 TYR A N 1
ATOM 1455 C CA . TYR A 1 182 ? -10.076 -1.566 -12.172 1.00 93.81 182 TYR A CA 1
ATOM 1456 C C . TYR A 1 182 ? -9.692 -2.127 -10.806 1.00 93.81 182 TYR A C 1
ATOM 1458 O O . TYR A 1 182 ? -10.159 -1.633 -9.772 1.00 93.81 182 TYR A O 1
ATOM 1466 N N . ILE A 1 183 ? -8.870 -3.169 -10.819 1.00 94.25 183 ILE A N 1
ATOM 1467 C CA . ILE A 1 183 ? -8.441 -3.947 -9.663 1.00 94.25 183 ILE A CA 1
ATOM 1468 C C . ILE A 1 183 ? -6.938 -3.729 -9.499 1.00 94.25 183 ILE A C 1
ATOM 1470 O O . ILE A 1 183 ? -6.182 -3.990 -10.430 1.00 94.25 183 ILE A O 1
ATOM 1474 N N . GLY A 1 184 ? -6.519 -3.235 -8.337 1.00 90.62 184 GLY A N 1
ATOM 1475 C CA . GLY A 1 184 ? -5.114 -2.944 -8.050 1.00 90.62 184 GLY A CA 1
ATOM 1476 C C . GLY A 1 184 ? -4.849 -2.839 -6.553 1.00 90.62 184 GLY A C 1
ATOM 1477 O O . GLY A 1 184 ? -5.788 -2.657 -5.770 1.00 90.62 184 GLY A O 1
ATOM 1478 N N . ASP A 1 185 ? -3.592 -2.938 -6.140 1.00 84.62 185 ASP A N 1
ATOM 1479 C CA . ASP A 1 185 ? -3.194 -2.827 -4.736 1.00 84.62 185 ASP A CA 1
ATOM 1480 C C . ASP A 1 185 ? -2.802 -1.383 -4.365 1.00 84.62 185 ASP A C 1
ATOM 1482 O O . ASP A 1 185 ? -2.876 -0.985 -3.194 1.00 84.62 185 ASP A O 1
ATOM 1486 N N . HIS A 1 186 ? -2.394 -0.554 -5.334 1.00 83.12 186 HIS A N 1
ATOM 1487 C CA . HIS A 1 186 ? -1.813 0.748 -5.046 1.00 83.12 186 HIS A CA 1
ATOM 1488 C C . HIS A 1 186 ? -2.894 1.818 -4.852 1.00 83.12 186 HIS A C 1
ATOM 1490 O O . HIS A 1 186 ? -3.414 2.423 -5.792 1.00 83.12 186 HIS A O 1
ATOM 1496 N N . ILE A 1 187 ? -3.153 2.201 -3.598 1.00 79.94 187 ILE A N 1
ATOM 1497 C CA . ILE A 1 187 ? -4.235 3.147 -3.264 1.00 79.94 187 ILE A CA 1
ATOM 1498 C C . ILE A 1 187 ? -4.145 4.504 -3.997 1.00 79.94 187 ILE A C 1
ATOM 1500 O O . ILE A 1 187 ? -5.163 5.057 -4.411 1.00 79.94 187 ILE A O 1
ATOM 1504 N N . PHE A 1 188 ? -2.941 5.050 -4.207 1.00 77.38 188 PHE A N 1
ATOM 1505 C CA . PHE A 1 188 ? -2.768 6.298 -4.967 1.00 77.38 188 PHE A CA 1
ATOM 1506 C C . PHE A 1 188 ? -2.671 6.105 -6.489 1.00 77.38 188 PHE A C 1
ATOM 1508 O O . PHE A 1 188 ? -3.292 6.864 -7.231 1.00 77.38 188 PHE A O 1
ATOM 1515 N N . GLY A 1 189 ? -1.877 5.140 -6.957 1.00 78.38 189 GLY A N 1
ATOM 1516 C CA . GLY A 1 189 ? -1.639 4.881 -8.376 1.00 78.38 189 GLY A CA 1
ATOM 1517 C C . GLY A 1 189 ? -2.873 4.340 -9.085 1.00 78.38 189 GLY A C 1
ATOM 1518 O O . GLY A 1 189 ? -3.291 4.919 -10.083 1.00 78.38 189 GLY A O 1
ATOM 1519 N N . ASP A 1 190 ? -3.495 3.319 -8.504 1.00 82.12 190 ASP A N 1
ATOM 1520 C CA . ASP A 1 190 ? -4.568 2.550 -9.133 1.00 82.12 190 ASP A CA 1
ATOM 1521 C C . ASP A 1 190 ? -5.944 3.075 -8.768 1.00 82.12 190 ASP A C 1
ATOM 1523 O O . ASP A 1 190 ? -6.823 3.204 -9.617 1.00 82.12 190 ASP A O 1
ATOM 1527 N N . ILE A 1 191 ? -6.152 3.395 -7.490 1.00 83.19 191 ILE A N 1
ATOM 1528 C CA . ILE A 1 191 ? -7.491 3.708 -6.985 1.00 83.19 191 ILE A CA 1
ATOM 1529 C C . ILE A 1 191 ? -7.774 5.209 -7.083 1.00 83.19 191 ILE A C 1
ATOM 1531 O O . ILE A 1 191 ? -8.767 5.613 -7.691 1.00 83.19 191 ILE A O 1
ATOM 1535 N N . LEU A 1 192 ? -6.918 6.058 -6.499 1.00 80.81 192 LEU A N 1
ATOM 1536 C CA . LEU A 1 192 ? -7.140 7.508 -6.462 1.00 80.81 192 LEU A CA 1
ATOM 1537 C C . LEU A 1 192 ? -7.160 8.119 -7.865 1.00 80.81 192 LEU A C 1
ATOM 1539 O O . LEU A 1 192 ? -8.089 8.866 -8.176 1.00 80.81 192 LEU A O 1
ATOM 1543 N N . LYS A 1 193 ? -6.143 7.835 -8.689 1.00 79.44 193 LYS A N 1
ATOM 1544 C CA . LYS A 1 193 ? -6.022 8.428 -10.028 1.00 79.44 193 LYS A CA 1
ATOM 1545 C C . LYS A 1 193 ? -7.150 7.972 -10.944 1.00 79.44 193 LYS A C 1
ATOM 1547 O O . LYS A 1 193 ? -7.855 8.829 -11.472 1.00 79.44 193 LYS A O 1
ATOM 1552 N N . SER A 1 194 ? -7.396 6.666 -11.043 1.00 81.94 194 SER A N 1
ATOM 1553 C CA . SER A 1 194 ? -8.462 6.112 -11.890 1.00 81.94 194 SER A CA 1
ATOM 1554 C C . SER A 1 194 ? -9.842 6.628 -11.487 1.00 81.94 194 SER A C 1
ATOM 1556 O O . SER A 1 194 ? -10.658 6.983 -12.337 1.00 81.94 194 SER A O 1
ATOM 1558 N N . LYS A 1 195 ? -10.102 6.770 -10.181 1.00 82.38 195 LYS A N 1
ATOM 1559 C CA . LYS A 1 195 ? -11.372 7.324 -9.714 1.00 82.38 195 LYS A CA 1
ATOM 1560 C C . LYS A 1 195 ? -11.500 8.827 -9.968 1.00 82.38 195 LYS A C 1
ATOM 1562 O O . LYS A 1 195 ? -12.540 9.257 -10.457 1.00 82.38 195 LYS A O 1
ATOM 1567 N N . LYS A 1 196 ? -10.500 9.638 -9.596 1.00 80.31 196 LYS A N 1
ATOM 1568 C CA . LYS A 1 196 ? -10.593 11.108 -9.698 1.00 80.31 196 LYS A CA 1
ATOM 1569 C C . LYS A 1 196 ? -10.547 11.605 -11.136 1.00 80.31 196 LYS A C 1
ATOM 1571 O O . LYS A 1 196 ? -11.249 12.556 -11.447 1.00 80.31 196 LYS A O 1
ATOM 1576 N N . GLN A 1 197 ? -9.699 11.010 -11.969 1.00 75.44 197 GLN A N 1
ATOM 1577 C CA . GLN A 1 197 ? -9.497 11.484 -13.336 1.00 75.44 197 GLN A CA 1
ATOM 1578 C C . GLN A 1 197 ? -10.555 10.927 -14.287 1.00 75.44 197 GLN A C 1
ATOM 1580 O O . GLN A 1 197 ? -10.988 11.648 -15.173 1.00 75.44 197 GLN A O 1
ATOM 1585 N N . GLN A 1 198 ? -11.000 9.681 -14.076 1.00 74.44 198 GLN A N 1
ATOM 1586 C CA . GLN A 1 198 ? -11.789 8.953 -15.074 1.00 74.44 198 GLN A CA 1
ATOM 1587 C C . GLN A 1 198 ? -13.123 8.396 -14.567 1.00 74.44 198 GLN A C 1
ATOM 1589 O O . GLN A 1 198 ? -13.899 7.821 -15.330 1.00 74.44 198 GLN A O 1
ATOM 1594 N N . GLY A 1 199 ? -13.416 8.529 -13.270 1.00 85.19 199 GLY A N 1
ATOM 1595 C CA . GLY A 1 199 ? -14.653 8.004 -12.689 1.00 85.19 199 GLY A CA 1
ATOM 1596 C C . GLY A 1 199 ? -14.750 6.476 -12.721 1.00 85.19 199 GLY A C 1
ATOM 1597 O O . GLY A 1 199 ? -15.860 5.940 -12.678 1.00 85.19 199 GLY A O 1
ATOM 1598 N N . TRP A 1 200 ? -13.614 5.773 -12.800 1.00 91.06 200 TRP A N 1
ATOM 1599 C CA . TRP A 1 200 ? -13.589 4.312 -12.844 1.00 91.06 200 TRP A CA 1
ATOM 1600 C C . TRP A 1 200 ? -14.148 3.703 -11.560 1.00 91.06 200 TRP A C 1
ATOM 1602 O O . TRP A 1 200 ? -14.007 4.260 -10.461 1.00 91.06 200 TRP A O 1
ATOM 1612 N N . ARG A 1 201 ? -14.779 2.530 -11.681 1.00 94.00 201 ARG A N 1
ATOM 1613 C CA . ARG A 1 201 ? -15.076 1.697 -10.513 1.00 94.00 201 ARG A CA 1
ATOM 1614 C C . ARG A 1 201 ? -13.781 1.022 -10.090 1.00 94.00 201 ARG A C 1
ATOM 1616 O O . ARG A 1 201 ? -12.952 0.661 -10.916 1.00 94.00 201 ARG A O 1
ATOM 1623 N N . THR A 1 202 ? -13.595 0.885 -8.786 1.00 93.31 202 THR A N 1
ATOM 1624 C CA . THR A 1 202 ? -12.296 0.519 -8.215 1.00 93.31 202 THR A CA 1
ATOM 1625 C C . THR A 1 202 ? -12.427 -0.592 -7.188 1.00 93.31 202 THR A C 1
ATOM 1627 O O . THR A 1 202 ? -13.270 -0.512 -6.288 1.00 93.31 202 THR A O 1
ATOM 1630 N N . CYS A 1 203 ? -11.570 -1.597 -7.309 1.00 93.75 203 CYS A N 1
ATOM 1631 C CA . CYS A 1 203 ? -11.384 -2.674 -6.352 1.00 93.75 203 CYS A CA 1
ATOM 1632 C C . CYS A 1 203 ? -9.962 -2.604 -5.797 1.00 93.75 203 CYS A C 1
ATOM 1634 O O . CYS A 1 203 ? -9.008 -2.717 -6.561 1.00 93.75 203 CYS A O 1
ATOM 1636 N N . LEU A 1 204 ? -9.826 -2.396 -4.489 1.00 90.88 204 LEU A N 1
ATOM 1637 C CA . LEU A 1 204 ? -8.522 -2.384 -3.829 1.00 90.88 204 LEU A CA 1
ATOM 1638 C C . LEU A 1 204 ? -8.181 -3.790 -3.321 1.00 90.88 204 LEU A C 1
ATOM 1640 O O . LEU A 1 204 ? -8.937 -4.343 -2.520 1.00 90.88 204 LEU A O 1
ATOM 1644 N N . VAL A 1 205 ? -7.050 -4.336 -3.759 1.00 89.81 205 VAL A N 1
ATOM 1645 C CA . VAL A 1 205 ? -6.468 -5.564 -3.200 1.00 89.81 205 VAL A CA 1
ATOM 1646 C C . VAL A 1 205 ? -5.621 -5.194 -1.984 1.00 89.81 205 VAL A C 1
ATOM 1648 O O . VAL A 1 205 ? -4.790 -4.287 -2.041 1.00 89.81 205 VAL A O 1
ATOM 1651 N N . VAL A 1 206 ? -5.869 -5.859 -0.859 1.00 86.81 206 VAL A N 1
ATOM 1652 C CA . VAL A 1 206 ? -5.173 -5.645 0.413 1.00 86.81 206 VAL A CA 1
ATOM 1653 C C . VAL A 1 206 ? -4.721 -7.009 0.933 1.00 86.81 206 VAL A C 1
ATOM 1655 O O . VAL A 1 206 ? -5.423 -7.595 1.757 1.00 86.81 206 VAL A O 1
ATOM 1658 N N . PRO A 1 207 ? -3.555 -7.518 0.493 1.00 83.69 207 PRO A N 1
ATOM 1659 C CA . PRO A 1 207 ? -3.083 -8.856 0.863 1.00 83.69 207 PRO A CA 1
ATOM 1660 C C . PRO A 1 207 ? -3.006 -9.077 2.376 1.00 83.69 207 PRO A C 1
ATOM 1662 O O . PRO A 1 207 ? -3.165 -10.193 2.873 1.00 83.69 207 PRO A O 1
ATOM 1665 N N . GLU A 1 208 ? -2.770 -8.002 3.130 1.00 78.38 208 GLU A N 1
ATOM 1666 C CA . GLU A 1 208 ? -2.685 -8.050 4.581 1.00 78.38 208 GLU A CA 1
ATOM 1667 C C . GLU A 1 208 ? -4.035 -8.292 5.281 1.00 78.38 208 GLU A C 1
ATOM 1669 O O . GLU A 1 208 ? -4.077 -8.780 6.410 1.00 78.38 208 GLU A O 1
ATOM 1674 N N . LEU A 1 209 ? -5.151 -8.040 4.596 1.00 82.12 209 LEU A N 1
ATOM 1675 C CA . LEU A 1 209 ? -6.486 -8.071 5.187 1.00 82.12 209 LEU A CA 1
ATOM 1676 C C . LEU A 1 209 ? -6.858 -9.444 5.760 1.00 82.12 209 LEU A C 1
ATOM 1678 O O . LEU A 1 209 ? -7.550 -9.514 6.772 1.00 82.12 209 LEU A O 1
ATOM 1682 N N . SER A 1 210 ? -6.404 -10.534 5.136 1.00 81.56 210 SER A N 1
ATOM 1683 C CA . SER A 1 210 ? -6.721 -11.899 5.579 1.00 81.56 210 SER A CA 1
ATOM 1684 C C . SER A 1 210 ? -6.251 -12.172 7.002 1.00 81.56 210 SER A C 1
ATOM 1686 O O . SER A 1 210 ? -7.038 -12.579 7.853 1.00 81.56 210 SER A O 1
ATOM 1688 N N . TRP A 1 211 ? -4.970 -11.934 7.270 1.00 78.19 211 TRP A N 1
ATOM 1689 C CA . TRP A 1 211 ? -4.385 -12.243 8.570 1.00 78.19 211 TRP A CA 1
ATOM 1690 C C . TRP A 1 211 ? -4.811 -11.214 9.630 1.00 78.19 211 TRP A C 1
ATOM 1692 O O . TRP A 1 211 ? -4.940 -11.535 10.809 1.00 78.19 211 TRP A O 1
ATOM 1702 N N . GLU A 1 212 ? -5.125 -9.989 9.209 1.00 75.12 212 GLU A N 1
ATOM 1703 C CA . GLU A 1 212 ? -5.674 -8.943 10.076 1.00 75.12 212 GLU A CA 1
ATOM 1704 C C . GLU A 1 212 ? -7.103 -9.229 10.529 1.00 75.12 212 GLU A C 1
ATOM 1706 O O . GLU A 1 212 ? -7.448 -8.931 11.672 1.00 75.12 212 GLU A O 1
ATOM 1711 N N . LEU A 1 213 ? -7.931 -9.821 9.663 1.00 78.12 213 LEU A N 1
ATOM 1712 C CA . LEU A 1 213 ? -9.263 -10.303 10.031 1.00 78.12 213 LEU A CA 1
ATOM 1713 C C . LEU A 1 213 ? -9.181 -11.397 11.098 1.00 78.12 213 LEU A C 1
ATOM 1715 O O . LEU A 1 213 ? -9.997 -11.400 12.021 1.00 78.12 213 LEU A O 1
ATOM 1719 N N . ASP A 1 214 ? -8.189 -12.285 11.006 1.00 80.12 214 ASP A N 1
ATOM 1720 C CA . ASP A 1 214 ? -7.977 -13.340 11.998 1.00 80.12 214 ASP A CA 1
ATOM 1721 C C . ASP A 1 214 ? -7.597 -12.757 13.368 1.00 80.12 214 ASP A C 1
ATOM 1723 O O . ASP A 1 214 ? -8.158 -13.163 14.387 1.00 80.12 214 ASP A O 1
ATOM 1727 N N . ILE A 1 215 ? -6.714 -11.753 13.413 1.00 75.62 215 ILE A N 1
ATOM 1728 C CA . ILE A 1 215 ? -6.371 -11.063 14.670 1.00 75.62 215 ILE A CA 1
ATOM 1729 C C . ILE A 1 215 ? -7.549 -10.263 15.198 1.00 75.62 215 ILE A C 1
ATOM 1731 O O . ILE A 1 215 ? -7.818 -10.285 16.396 1.00 75.62 215 ILE A O 1
ATOM 1735 N N . TRP A 1 216 ? -8.274 -9.563 14.325 1.00 74.12 216 TRP A N 1
ATOM 1736 C CA . TRP A 1 216 ? -9.459 -8.823 14.737 1.00 74.12 216 TRP A CA 1
ATOM 1737 C C . TRP A 1 216 ? -10.490 -9.746 15.382 1.00 74.12 216 TRP A C 1
ATOM 1739 O O . TRP A 1 216 ? -11.061 -9.388 16.408 1.00 74.12 216 TRP A O 1
ATOM 1749 N N . ALA A 1 217 ? -10.697 -10.942 14.828 1.00 79.50 217 ALA A N 1
ATOM 1750 C CA . ALA A 1 217 ? -11.597 -11.929 15.408 1.00 79.50 217 ALA A CA 1
ATOM 1751 C C . ALA A 1 217 ? -11.136 -12.397 16.801 1.00 79.50 217 ALA A C 1
ATOM 1753 O O . ALA A 1 217 ? -11.981 -12.611 17.668 1.00 79.50 217 ALA A O 1
ATOM 1754 N N . GLN A 1 218 ? -9.825 -12.519 17.029 1.00 80.50 218 GLN A N 1
ATOM 1755 C CA . GLN A 1 218 ? -9.246 -12.924 18.318 1.00 80.50 218 GLN A CA 1
ATOM 1756 C C . GLN A 1 218 ? -9.284 -11.805 19.370 1.00 80.50 218 GLN A C 1
ATOM 1758 O O . GLN A 1 218 ? -9.586 -12.056 20.532 1.00 80.50 218 GLN A O 1
ATOM 1763 N N . GLU A 1 219 ? -9.010 -10.563 18.970 1.00 76.38 219 GLU A N 1
ATOM 1764 C CA . GLU A 1 219 ? -8.903 -9.405 19.871 1.00 76.38 219 GLU A CA 1
ATOM 1765 C C . GLU A 1 219 ? -10.216 -8.611 19.996 1.00 76.38 219 GLU A C 1
ATOM 1767 O O . GLU A 1 219 ? -10.267 -7.579 20.671 1.00 76.38 219 GLU A O 1
ATOM 1772 N N . LYS A 1 220 ? -11.299 -9.080 19.363 1.00 76.62 220 LYS A N 1
ATOM 1773 C CA . LYS A 1 220 ? -12.593 -8.387 19.296 1.00 76.62 220 LYS A CA 1
ATOM 1774 C C . LYS A 1 220 ? -13.113 -7.957 20.669 1.00 76.62 220 LYS A C 1
ATOM 1776 O O . LYS A 1 220 ? -13.515 -6.808 20.826 1.00 76.62 220 LYS A O 1
ATOM 1781 N N . GLU A 1 221 ? -13.089 -8.851 21.655 1.00 77.75 221 GLU A N 1
ATOM 1782 C CA . GLU A 1 221 ? -13.605 -8.565 23.002 1.00 77.75 221 GLU A CA 1
ATOM 1783 C C . GLU A 1 221 ? -12.811 -7.450 23.692 1.00 77.75 221 GLU A C 1
ATOM 1785 O O . GLU A 1 221 ? -13.390 -6.509 24.231 1.00 77.75 221 GLU A O 1
ATOM 1790 N N . ARG A 1 222 ? -11.477 -7.485 23.592 1.00 72.38 222 ARG A N 1
ATOM 1791 C CA . ARG A 1 222 ? -10.602 -6.439 24.143 1.00 72.38 222 ARG A CA 1
ATOM 1792 C C . ARG A 1 222 ? -10.818 -5.091 23.468 1.00 72.38 222 ARG A C 1
ATOM 1794 O O . ARG A 1 222 ? -10.789 -4.057 24.133 1.00 72.38 222 ARG A O 1
ATOM 1801 N N . LEU A 1 223 ? -11.052 -5.089 22.157 1.00 68.19 223 LEU A N 1
ATOM 1802 C CA . LEU A 1 223 ? -11.391 -3.871 21.423 1.00 68.19 223 LEU A CA 1
ATOM 1803 C C . LEU A 1 223 ? -12.748 -3.308 21.867 1.00 68.19 223 LEU A C 1
ATOM 1805 O O . LEU A 1 223 ? -12.881 -2.096 22.023 1.00 68.19 223 LEU A O 1
ATOM 1809 N N . GLU A 1 224 ? -13.747 -4.158 22.107 1.00 72.94 224 GLU A N 1
ATOM 1810 C CA . GLU A 1 224 ? -15.048 -3.731 22.632 1.00 72.94 224 GLU A CA 1
ATOM 1811 C C . GLU 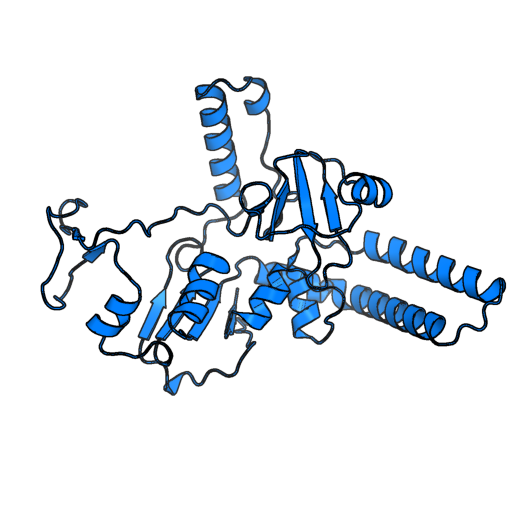A 1 224 ? -14.945 -3.152 24.050 1.00 72.94 224 GLU A C 1
ATOM 1813 O O . GLU A 1 224 ? -15.593 -2.147 24.347 1.00 72.94 224 GLU A O 1
ATOM 1818 N N . GLU A 1 225 ? -14.100 -3.716 24.915 1.00 75.06 225 GLU A N 1
ATOM 1819 C CA . GLU A 1 225 ? -13.798 -3.129 26.226 1.00 75.06 225 GLU A CA 1
ATOM 1820 C C . GLU A 1 225 ? -13.162 -1.742 26.098 1.00 75.06 225 GLU A C 1
ATOM 1822 O O . GLU A 1 225 ? -13.579 -0.806 26.783 1.00 75.06 225 GLU A O 1
ATOM 1827 N N . LEU A 1 226 ? -12.192 -1.585 25.193 1.00 68.69 226 LEU A N 1
ATOM 1828 C CA . LEU A 1 226 ? -11.540 -0.299 24.949 1.00 68.69 226 LEU A CA 1
ATOM 1829 C C . LEU A 1 226 ? -12.549 0.763 24.484 1.00 68.69 226 LEU A C 1
ATOM 1831 O O . LEU A 1 226 ? -12.569 1.868 25.020 1.00 68.69 226 LEU A O 1
ATOM 1835 N N . LYS A 1 227 ? -13.463 0.396 23.574 1.00 69.25 227 LYS A N 1
ATOM 1836 C CA . LYS A 1 227 ? -14.565 1.269 23.129 1.00 69.25 227 LYS A CA 1
ATOM 1837 C C . LYS A 1 227 ? -15.480 1.703 24.266 1.00 69.25 227 LYS A C 1
ATOM 1839 O O . LYS A 1 227 ? -15.910 2.857 24.309 1.00 69.25 227 LYS A O 1
ATOM 1844 N N . ARG A 1 228 ? -15.813 0.783 25.176 1.00 76.06 228 ARG A N 1
ATOM 1845 C CA . ARG A 1 228 ? -16.654 1.097 26.340 1.00 76.06 228 ARG A CA 1
ATOM 1846 C C . ARG A 1 228 ? -15.977 2.129 27.235 1.00 76.06 228 ARG A C 1
ATOM 1848 O O . ARG A 1 228 ? -16.643 3.056 27.685 1.00 76.06 228 ARG A O 1
ATOM 1855 N N . LEU A 1 229 ? -14.667 2.004 27.449 1.00 72.25 229 LEU A N 1
ATOM 1856 C CA . LEU A 1 229 ? -13.891 2.970 28.231 1.00 72.25 229 LEU A CA 1
ATOM 1857 C C . LEU A 1 229 ? -13.802 4.333 27.542 1.00 72.25 229 LEU A C 1
ATOM 1859 O O . LEU A 1 229 ? -13.955 5.344 28.219 1.00 72.25 229 LEU A O 1
ATOM 1863 N N . ASP A 1 230 ? -13.600 4.372 26.222 1.00 70.81 230 ASP A N 1
ATOM 1864 C CA . ASP A 1 230 ? -13.587 5.624 25.452 1.00 70.81 230 ASP A CA 1
ATOM 1865 C C . ASP A 1 230 ? -14.946 6.335 25.504 1.00 70.81 230 ASP A C 1
ATOM 1867 O O . ASP A 1 230 ? -15.007 7.546 25.718 1.00 70.81 230 ASP A O 1
ATOM 1871 N N . THR A 1 231 ? -16.043 5.582 25.374 1.00 76.25 231 THR A N 1
ATOM 1872 C CA . THR A 1 231 ? -17.408 6.120 25.500 1.00 76.25 231 THR A CA 1
ATOM 1873 C C . THR A 1 231 ? -17.640 6.663 26.907 1.00 76.25 231 THR A C 1
ATOM 1875 O O . THR A 1 231 ? -18.077 7.797 27.069 1.00 76.25 231 THR A O 1
ATOM 1878 N N . HIS A 1 232 ? -17.252 5.898 27.931 1.00 79.69 232 HIS A N 1
ATOM 1879 C CA . HIS A 1 232 ? -17.357 6.331 29.320 1.00 79.69 232 HIS A CA 1
ATOM 1880 C C . HIS A 1 232 ? -16.540 7.600 29.595 1.00 79.69 232 HIS A C 1
ATOM 1882 O O . HIS A 1 232 ? -17.005 8.516 30.265 1.00 79.69 232 HIS A O 1
ATOM 1888 N N . LEU A 1 233 ? -15.330 7.687 29.043 1.00 77.69 233 LEU A N 1
ATOM 1889 C CA . LEU A 1 233 ? -14.490 8.873 29.145 1.00 77.69 233 LEU A CA 1
ATOM 1890 C C . LEU A 1 233 ? -15.130 10.081 28.446 1.00 77.69 233 LEU A C 1
ATOM 1892 O O . LEU A 1 233 ? -15.076 11.184 28.988 1.00 77.69 233 LEU A O 1
ATOM 1896 N N . ALA A 1 234 ? -15.755 9.896 27.281 1.00 76.81 234 ALA A N 1
ATOM 1897 C CA . ALA A 1 234 ? -16.492 10.958 26.597 1.00 76.81 234 ALA A CA 1
ATOM 1898 C C . ALA A 1 234 ? -17.698 11.448 27.418 1.00 76.81 234 ALA A C 1
ATOM 1900 O O . ALA A 1 234 ? -17.895 12.659 27.532 1.00 76.81 234 ALA A O 1
ATOM 1901 N N . ASP A 1 235 ? -18.444 10.534 28.042 1.00 81.75 235 ASP A N 1
ATOM 1902 C CA . ASP A 1 235 ? -19.571 10.869 28.918 1.00 81.75 235 ASP A CA 1
ATOM 1903 C C . ASP A 1 235 ? -19.113 11.668 30.142 1.00 81.75 235 ASP A C 1
ATOM 1905 O O . ASP A 1 235 ? -19.723 12.686 30.474 1.00 81.75 235 ASP A O 1
ATOM 1909 N N . LEU A 1 236 ? -17.999 11.264 30.767 1.00 82.19 236 LEU A N 1
ATOM 1910 C CA . LEU A 1 236 ? -17.386 12.009 31.871 1.00 82.19 236 LEU A CA 1
ATOM 1911 C C . LEU A 1 236 ? -17.031 13.440 31.449 1.00 82.19 236 LEU A C 1
ATOM 1913 O O . LEU A 1 236 ? -17.295 14.375 32.195 1.00 82.19 236 LEU A O 1
ATOM 1917 N N . TYR A 1 237 ? -16.491 13.634 30.241 1.00 78.38 237 TYR A N 1
ATOM 1918 C CA . TYR A 1 237 ? -16.178 14.969 29.721 1.00 78.38 237 TYR A CA 1
ATOM 1919 C C . TYR A 1 237 ? -17.414 15.849 29.489 1.00 78.38 237 TYR A C 1
ATOM 1921 O O . TYR A 1 237 ? -17.307 17.067 29.626 1.00 78.38 237 TYR A O 1
ATOM 1929 N N . GLN A 1 238 ? -18.561 15.269 29.124 1.00 78.69 238 GLN A N 1
ATOM 1930 C CA . GLN A 1 238 ? -19.795 16.024 28.869 1.00 78.69 238 GLN A CA 1
ATOM 1931 C C . GLN A 1 238 ? -20.507 16.484 30.145 1.00 78.69 238 GLN A C 1
ATOM 1933 O O . GLN A 1 238 ? -21.196 17.501 30.112 1.00 78.69 238 GLN A O 1
ATOM 1938 N N . HIS A 1 239 ? -20.338 15.758 31.251 1.00 72.88 239 HIS A N 1
ATOM 1939 C CA . HIS A 1 239 ? -21.057 16.005 32.504 1.00 72.88 239 HIS A CA 1
ATOM 1940 C C . HIS A 1 239 ? -20.207 16.705 33.575 1.00 72.88 239 HIS A C 1
ATOM 1942 O O . HIS A 1 239 ? -20.648 16.806 34.714 1.00 72.88 239 HIS A O 1
ATOM 1948 N N . MET A 1 240 ? -19.013 17.201 33.226 1.00 67.25 240 MET A N 1
ATOM 1949 C CA . MET A 1 240 ? -18.112 17.824 34.199 1.00 67.25 240 MET A CA 1
ATOM 1950 C C . MET A 1 240 ? -18.646 19.146 34.758 1.00 67.25 240 MET A C 1
ATOM 1952 O O . MET A 1 240 ? -18.957 20.073 34.006 1.00 67.25 240 MET A O 1
ATOM 1956 N N . ASP A 1 241 ? -18.597 19.268 36.084 1.00 66.19 241 ASP A N 1
ATOM 1957 C CA . ASP A 1 241 ? -18.835 20.509 36.832 1.00 66.19 241 ASP A CA 1
ATOM 1958 C C . ASP A 1 241 ? -17.538 21.179 37.344 1.00 66.19 241 ASP A C 1
ATOM 1960 O O . ASP A 1 241 ? -17.567 22.290 37.876 1.00 66.19 241 ASP A O 1
ATOM 1964 N N . GLY A 1 242 ? -16.378 20.543 37.122 1.00 61.31 242 GLY A N 1
ATOM 1965 C CA . GLY A 1 242 ? -15.053 21.076 37.457 1.00 61.31 242 GLY A CA 1
ATOM 1966 C C . GLY A 1 242 ? -14.515 20.662 38.831 1.00 61.31 242 GLY A C 1
ATOM 1967 O O . GLY A 1 242 ? -13.537 21.250 39.303 1.00 61.31 242 GLY A O 1
ATOM 1968 N N . SER A 1 243 ? -15.109 19.661 39.487 1.00 71.31 243 SER A N 1
ATOM 1969 C CA . SER A 1 243 ? -14.630 19.165 40.781 1.00 71.31 243 SER A CA 1
ATOM 1970 C C . SER A 1 243 ? -13.284 18.404 40.705 1.00 71.31 243 SER A C 1
ATOM 1972 O O . SER A 1 243 ? -12.954 17.709 39.742 1.00 71.31 243 SER A O 1
ATOM 1974 N N . SER A 1 244 ? -12.479 18.500 41.774 1.00 62.88 244 SER A N 1
ATOM 1975 C CA . SER A 1 244 ? -11.175 17.811 41.912 1.00 62.88 244 SER A CA 1
ATOM 1976 C C . SER A 1 244 ? -11.287 16.276 41.849 1.00 62.88 244 SER A C 1
ATOM 1978 O O . SER A 1 244 ? -10.376 15.600 41.370 1.00 62.88 244 SER A O 1
ATOM 1980 N N . CYS A 1 245 ? -12.416 15.718 42.298 1.00 65.44 245 CYS A N 1
ATOM 1981 C CA . CYS A 1 245 ? -12.655 14.275 42.327 1.00 65.44 245 CYS A CA 1
ATOM 1982 C C . CYS A 1 245 ? -12.895 13.703 40.918 1.00 65.44 245 CYS A C 1
ATOM 1984 O O . CYS A 1 245 ? -12.300 12.689 40.558 1.00 65.44 245 CYS A O 1
ATOM 1986 N N . GLU A 1 246 ? -13.672 14.387 40.077 1.00 66.50 246 GLU A N 1
ATOM 1987 C CA . GLU A 1 246 ? -13.949 13.946 38.702 1.00 66.50 246 GLU A CA 1
ATOM 1988 C C . GLU A 1 246 ? -12.698 13.974 37.812 1.00 66.50 246 GLU A C 1
ATOM 1990 O O . GLU A 1 246 ? -12.473 13.065 37.009 1.00 66.50 246 GLU A O 1
ATOM 1995 N N . LEU A 1 247 ? -11.801 14.946 38.025 1.00 70.81 247 LEU A N 1
ATOM 1996 C CA . LEU A 1 247 ? -10.498 14.992 37.352 1.00 70.81 247 LEU A CA 1
ATOM 1997 C C . LEU A 1 247 ? -9.614 13.777 37.687 1.00 70.81 247 LEU A C 1
ATOM 1999 O O . LEU A 1 247 ? -8.845 13.317 36.835 1.00 70.81 247 LEU A O 1
ATOM 2003 N N . GLN A 1 248 ? -9.716 13.228 38.903 1.00 75.19 248 GLN A N 1
ATOM 2004 C CA . GLN A 1 248 ? -9.005 12.000 39.273 1.00 75.19 248 GLN A CA 1
ATOM 2005 C C . GLN A 1 248 ? -9.573 10.777 38.547 1.00 75.19 248 GLN A C 1
ATOM 2007 O O . GLN A 1 248 ? -8.793 9.958 38.055 1.00 75.19 248 GLN A O 1
ATOM 2012 N N . VAL A 1 249 ? -10.900 10.688 38.409 1.00 78.19 249 VAL A N 1
ATOM 2013 C CA . VAL A 1 249 ? -11.574 9.612 37.662 1.00 78.19 249 VAL A CA 1
ATOM 2014 C C . VAL A 1 249 ? -11.166 9.640 36.189 1.00 78.19 249 VAL A C 1
ATOM 2016 O O . VAL A 1 249 ? -10.786 8.610 35.641 1.00 78.19 249 VAL A O 1
ATOM 2019 N N . ILE A 1 250 ? -11.119 10.816 35.559 1.00 77.75 250 ILE A N 1
ATOM 2020 C CA . ILE A 1 250 ? -10.674 10.956 34.162 1.00 77.75 250 ILE A CA 1
ATOM 2021 C C . ILE A 1 250 ? -9.230 10.483 33.984 1.00 77.75 250 ILE A C 1
ATOM 2023 O O . ILE A 1 250 ? -8.926 9.746 33.046 1.00 77.75 250 ILE A O 1
ATOM 2027 N N . ASN A 1 251 ? -8.324 10.888 34.876 1.00 77.88 251 ASN A N 1
ATOM 2028 C CA . ASN A 1 251 ? -6.926 10.466 34.801 1.00 77.88 251 ASN A CA 1
ATOM 2029 C C . ASN A 1 251 ? -6.763 8.957 35.030 1.00 77.88 251 ASN A C 1
ATOM 2031 O O . ASN A 1 251 ? -5.914 8.334 34.387 1.00 77.88 251 ASN A O 1
ATOM 2035 N N . PHE A 1 252 ? -7.582 8.360 35.899 1.00 82.44 252 PHE A N 1
ATOM 2036 C CA . PHE A 1 252 ? -7.628 6.914 36.094 1.00 82.44 252 PHE A CA 1
ATOM 2037 C C . PHE A 1 252 ? -8.110 6.192 34.828 1.00 82.44 252 PHE A C 1
ATOM 2039 O O . PHE A 1 252 ? -7.403 5.319 34.323 1.00 82.44 252 PHE A O 1
ATOM 2046 N N . THR A 1 253 ? -9.239 6.615 34.251 1.00 74.88 253 THR A N 1
ATOM 2047 C CA . THR A 1 253 ? -9.793 6.032 33.018 1.00 74.88 253 THR A CA 1
ATOM 2048 C C . THR A 1 253 ? -8.819 6.167 31.844 1.00 74.88 253 THR A C 1
ATOM 2050 O O . THR A 1 253 ? -8.607 5.207 31.107 1.00 74.88 253 THR A O 1
ATOM 2053 N N . LYS A 1 254 ? -8.127 7.309 31.710 1.00 70.38 254 LYS A N 1
ATOM 2054 C CA . LYS A 1 254 ? -7.057 7.492 30.711 1.00 70.38 254 LYS A CA 1
ATOM 2055 C C . LYS A 1 254 ? -5.912 6.496 30.878 1.00 70.38 254 LYS A C 1
ATOM 2057 O O . LYS A 1 254 ? -5.429 5.956 29.885 1.00 70.38 254 LYS A O 1
ATOM 2062 N N . ARG A 1 255 ? -5.468 6.248 32.115 1.00 71.62 255 ARG A N 1
ATOM 2063 C CA . ARG A 1 255 ? -4.413 5.262 32.395 1.00 71.62 255 ARG A CA 1
ATOM 2064 C C . ARG A 1 255 ? -4.874 3.841 32.094 1.00 71.62 255 ARG A C 1
ATOM 2066 O O . ARG A 1 255 ? -4.115 3.084 31.500 1.00 71.62 255 ARG A O 1
ATOM 2073 N N . GLU A 1 256 ? -6.105 3.487 32.452 1.00 71.44 256 GLU A N 1
ATOM 2074 C CA . GLU A 1 256 ? -6.701 2.187 32.114 1.00 71.44 256 GLU A CA 1
ATOM 2075 C C . GLU A 1 256 ? -6.755 1.967 30.597 1.00 71.44 256 GLU A C 1
ATOM 2077 O O . GLU A 1 256 ? -6.347 0.906 30.121 1.00 71.44 256 GLU A O 1
ATOM 2082 N N . ILE A 1 257 ? -7.174 2.980 29.829 1.00 66.81 257 ILE A N 1
ATOM 2083 C CA . ILE A 1 257 ? -7.153 2.938 28.361 1.00 66.81 257 ILE A CA 1
ATOM 2084 C C . ILE A 1 257 ? -5.722 2.741 27.854 1.00 66.81 257 ILE A C 1
ATOM 2086 O O . ILE A 1 257 ? -5.494 1.852 27.039 1.00 66.81 257 ILE A O 1
ATOM 2090 N N . GLN A 1 258 ? -4.742 3.498 28.361 1.00 61.88 258 GLN A N 1
ATOM 2091 C CA . GLN A 1 258 ? -3.337 3.355 27.955 1.00 61.88 258 GLN A CA 1
ATOM 2092 C C . GLN A 1 258 ? -2.781 1.951 28.235 1.00 61.88 258 GLN A C 1
ATOM 2094 O O . GLN A 1 258 ? -2.149 1.353 27.365 1.00 61.88 258 GLN A O 1
ATOM 2099 N N . VAL A 1 259 ? -3.030 1.401 29.426 1.00 65.94 259 VAL A N 1
ATOM 2100 C CA . VAL A 1 259 ? -2.543 0.070 29.817 1.00 65.94 259 VAL A CA 1
ATOM 2101 C C . VAL A 1 259 ? -3.202 -1.025 28.983 1.00 65.94 259 VAL A C 1
ATOM 2103 O O . VAL A 1 259 ? -2.517 -1.952 28.548 1.00 65.94 259 VAL A O 1
ATOM 2106 N N . ARG A 1 260 ? -4.516 -0.939 28.745 1.00 65.69 260 ARG A N 1
ATOM 2107 C CA . ARG A 1 260 ? -5.229 -1.923 27.918 1.00 65.69 260 ARG A CA 1
ATOM 2108 C C . ARG A 1 260 ? -4.842 -1.807 26.445 1.00 65.69 260 ARG A C 1
ATOM 2110 O O . ARG A 1 260 ? -4.572 -2.834 25.833 1.00 65.69 260 ARG A O 1
ATOM 2117 N N . ALA A 1 261 ? -4.709 -0.594 25.909 1.00 61.62 261 ALA A N 1
ATOM 2118 C CA . ALA A 1 261 ? -4.244 -0.361 24.541 1.00 61.62 261 ALA A CA 1
ATOM 2119 C C . ALA A 1 261 ? -2.846 -0.949 24.298 1.00 61.62 261 ALA A C 1
ATOM 2121 O O . ALA A 1 261 ? -2.619 -1.565 23.264 1.00 61.62 261 ALA A O 1
ATOM 2122 N N . ALA A 1 262 ? -1.931 -0.826 25.267 1.00 57.19 262 ALA A N 1
ATOM 2123 C CA . ALA A 1 262 ? -0.584 -1.394 25.178 1.00 57.19 262 ALA A CA 1
ATOM 2124 C C . ALA A 1 262 ? -0.557 -2.936 25.188 1.00 57.19 262 ALA A C 1
ATOM 2126 O O . ALA A 1 262 ? 0.428 -3.537 24.764 1.00 57.19 262 ALA A O 1
ATOM 2127 N N . ARG A 1 263 ? -1.618 -3.585 25.686 1.00 60.00 263 ARG A N 1
ATOM 2128 C CA . ARG A 1 263 ? -1.751 -5.052 25.735 1.00 60.00 263 ARG A CA 1
ATOM 2129 C C . ARG A 1 263 ? -2.418 -5.642 24.498 1.00 60.00 263 ARG A C 1
ATOM 2131 O O . ARG A 1 263 ? -2.322 -6.849 24.300 1.00 60.00 263 ARG A O 1
ATOM 2138 N N . VAL A 1 264 ? -3.077 -4.822 23.682 1.00 56.53 264 VAL A N 1
ATOM 2139 C CA . VAL A 1 264 ? -3.597 -5.260 22.387 1.00 56.53 264 VAL A CA 1
ATOM 2140 C C . VAL A 1 264 ? -2.419 -5.316 21.421 1.00 56.53 264 VAL A C 1
ATOM 2142 O O . VAL A 1 264 ? -1.840 -4.292 21.059 1.00 56.53 264 VAL A O 1
ATOM 2145 N N . HIS A 1 265 ? -2.036 -6.522 21.005 1.00 51.72 265 HIS A N 1
ATOM 2146 C CA . HIS A 1 265 ? -1.121 -6.676 19.881 1.00 51.72 265 HIS A CA 1
ATOM 2147 C C . HIS A 1 265 ? -1.847 -6.224 18.614 1.00 51.72 265 HIS A C 1
ATOM 2149 O O . HIS A 1 265 ? -2.694 -6.937 18.092 1.00 51.72 265 HIS A O 1
ATOM 2155 N N . PHE A 1 266 ? -1.525 -5.021 18.137 1.00 52.72 266 PHE A N 1
ATOM 2156 C CA . PHE A 1 266 ? -1.892 -4.541 16.808 1.00 52.72 266 PHE A CA 1
ATOM 2157 C C . PHE A 1 266 ? -0.750 -4.878 15.854 1.00 52.72 266 PHE A C 1
ATOM 2159 O O . PHE A 1 266 ? 0.214 -4.111 15.803 1.00 52.72 266 PHE A O 1
ATOM 2166 N N . PRO A 1 267 ? -0.793 -5.976 15.084 1.00 44.97 267 PRO A N 1
ATOM 2167 C CA . PRO A 1 267 ? 0.384 -6.348 14.319 1.00 44.97 267 PRO A CA 1
ATOM 2168 C C . PRO A 1 267 ? 0.462 -5.562 13.000 1.00 44.97 267 PRO A C 1
ATOM 2170 O O . PRO A 1 267 ? 1.491 -5.598 12.344 1.00 44.97 267 PRO A O 1
ATOM 2173 N N . THR A 1 268 ? -0.552 -4.755 12.646 1.00 43.91 268 THR A N 1
ATOM 2174 C CA . THR A 1 268 ? -0.493 -3.774 11.542 1.00 43.91 268 THR A CA 1
ATOM 2175 C C . THR A 1 268 ? -1.528 -2.648 11.657 1.00 43.91 268 THR A C 1
ATOM 2177 O O . THR A 1 268 ? -2.522 -2.699 12.381 1.00 43.91 268 THR A O 1
ATOM 2180 N N . ALA A 1 269 ? -1.299 -1.590 10.865 1.00 42.62 269 ALA A N 1
ATOM 2181 C CA . ALA A 1 269 ? -2.170 -0.429 10.668 1.00 42.62 269 ALA A CA 1
ATOM 2182 C C . ALA A 1 269 ? -3.605 -0.743 10.258 1.00 42.62 269 ALA A C 1
ATOM 2184 O O . ALA A 1 269 ? -4.472 0.102 10.465 1.00 42.62 269 ALA A O 1
ATOM 2185 N N . CYS A 1 270 ? -3.889 -1.880 9.652 1.00 39.84 270 CYS A N 1
ATOM 2186 C CA . CYS A 1 270 ? -5.186 -2.110 9.036 1.00 39.84 270 CYS A CA 1
ATOM 2187 C C . CYS A 1 270 ? -6.245 -2.652 10.007 1.00 39.84 270 CYS A C 1
ATOM 2189 O O . CYS A 1 270 ? -7.418 -2.690 9.661 1.00 39.84 270 CYS A O 1
ATOM 2191 N N . LEU A 1 271 ? -5.925 -2.924 11.273 1.00 39.81 271 LEU A N 1
ATOM 2192 C CA . LEU A 1 271 ? -6.974 -2.997 12.302 1.00 39.81 271 LEU A CA 1
ATOM 2193 C C . LEU A 1 271 ? -7.770 -1.678 12.395 1.00 39.81 271 LEU A C 1
ATOM 2195 O O . LEU A 1 271 ? -8.964 -1.673 12.695 1.00 39.81 271 LEU A O 1
ATOM 2199 N N . SER A 1 272 ? -7.158 -0.559 11.990 1.00 43.16 272 SER A N 1
ATOM 2200 C CA . SER A 1 272 ? -7.883 0.694 11.783 1.00 43.16 272 SER A CA 1
ATOM 2201 C C . SER A 1 272 ? -8.809 0.685 10.552 1.00 43.16 272 SER A C 1
ATOM 2203 O O . SER A 1 272 ? -9.710 1.518 10.503 1.00 43.16 272 SER A O 1
ATOM 2205 N N . LEU A 1 273 ? -8.626 -0.213 9.563 1.00 33.62 273 LEU A N 1
ATOM 2206 C CA . LEU A 1 273 ? -9.546 -0.430 8.425 1.00 33.62 273 LEU A CA 1
ATOM 2207 C C . LEU A 1 273 ? -10.859 -1.060 8.891 1.00 33.62 273 LEU A C 1
ATOM 2209 O O . LEU A 1 273 ? -11.930 -0.566 8.535 1.00 33.62 273 LEU A O 1
ATOM 2213 N N . LEU A 1 274 ? -10.782 -2.096 9.729 1.00 37.19 274 LEU A N 1
ATOM 2214 C CA . LEU A 1 274 ? -11.958 -2.791 10.264 1.00 37.19 274 LEU A CA 1
ATOM 2215 C C . LEU A 1 274 ? -12.764 -1.916 11.228 1.00 37.19 274 LEU A C 1
ATOM 2217 O O . LEU A 1 274 ? -13.994 -1.889 11.160 1.00 37.19 274 LEU A O 1
ATOM 2221 N N . HIS A 1 275 ? -12.082 -1.117 12.050 1.00 39.53 275 HIS A N 1
ATOM 2222 C CA . HIS A 1 275 ? -12.739 -0.207 12.988 1.00 39.53 275 HIS A CA 1
ATOM 2223 C C . HIS A 1 275 ? -13.606 0.859 12.287 1.00 39.53 275 HIS A C 1
ATOM 2225 O O . HIS A 1 275 ? -14.697 1.182 12.756 1.00 39.53 275 HIS A O 1
ATOM 2231 N N . SER A 1 276 ? -13.168 1.356 11.120 1.00 35.91 276 SER A N 1
ATOM 2232 C CA . SER A 1 276 ? -13.911 2.365 10.347 1.00 35.91 276 SER A CA 1
ATOM 2233 C C . SER A 1 276 ? -15.039 1.777 9.491 1.00 35.91 276 SER A C 1
ATOM 2235 O O . SER A 1 276 ? -16.038 2.460 9.255 1.00 35.91 276 SER A O 1
ATOM 2237 N N . CYS A 1 277 ? -14.914 0.518 9.047 1.00 32.03 277 CYS A N 1
ATOM 2238 C CA . CYS A 1 277 ? -15.974 -0.183 8.310 1.00 32.03 277 CYS A CA 1
ATOM 2239 C C . CYS A 1 277 ? -17.171 -0.549 9.207 1.00 32.03 277 CYS A C 1
ATOM 2241 O O . CYS A 1 277 ? -18.291 -0.635 8.712 1.00 32.03 277 CYS A O 1
ATOM 2243 N N . LEU A 1 278 ? -16.951 -0.699 10.520 1.00 33.19 278 LEU A N 1
ATOM 2244 C CA . LEU A 1 278 ? -17.984 -0.999 11.522 1.00 33.19 278 LEU A CA 1
ATOM 2245 C C . LEU A 1 278 ? -18.520 0.239 12.271 1.00 33.19 278 LEU A C 1
ATOM 2247 O O . LEU A 1 278 ? -19.261 0.089 13.237 1.00 33.19 278 LEU A O 1
ATOM 2251 N N . GLY A 1 279 ? -18.198 1.457 11.814 1.00 31.81 279 GLY A N 1
ATOM 2252 C CA . GLY A 1 279 ? -18.898 2.680 12.234 1.00 31.81 279 GLY A CA 1
ATOM 2253 C C . GLY A 1 279 ? -18.137 3.643 13.148 1.00 31.81 279 GLY A C 1
ATOM 2254 O O . GLY A 1 279 ? -18.617 4.759 13.329 1.00 31.81 279 GLY A O 1
ATOM 2255 N N . ASP A 1 280 ? -16.941 3.308 13.640 1.00 36.59 280 ASP A N 1
ATOM 2256 C CA . ASP A 1 280 ? -16.168 4.233 14.480 1.00 36.59 280 ASP A CA 1
ATOM 2257 C C . ASP A 1 280 ? -15.188 5.062 13.650 1.00 36.59 280 ASP A C 1
ATOM 2259 O O . ASP A 1 280 ? -14.121 4.608 13.227 1.00 36.59 280 ASP A O 1
ATOM 2263 N N . ALA A 1 281 ? -15.565 6.318 13.413 1.00 35.22 281 ALA A N 1
ATOM 2264 C CA . ALA A 1 281 ? -14.736 7.286 12.708 1.00 35.22 281 ALA A CA 1
ATOM 2265 C C . ALA A 1 281 ? -13.470 7.650 13.511 1.00 35.22 281 ALA A C 1
ATOM 2267 O O . ALA A 1 281 ? -12.397 7.758 12.929 1.00 35.22 281 ALA A O 1
ATOM 2268 N N . GLN A 1 282 ? -13.559 7.740 14.843 1.00 36.75 282 GLN A N 1
ATOM 2269 C CA . GLN A 1 282 ? -12.642 8.535 15.674 1.00 36.75 282 GLN A CA 1
ATOM 2270 C C . GLN A 1 282 ? -11.154 8.118 15.708 1.00 36.75 282 GLN A C 1
ATOM 2272 O O . GLN A 1 282 ? -10.351 8.953 16.101 1.00 36.75 282 GLN A O 1
ATOM 2277 N N . ASN A 1 283 ? -10.770 6.911 15.263 1.00 41.19 283 ASN A N 1
ATOM 2278 C CA . ASN A 1 283 ? -9.376 6.407 15.299 1.00 41.19 283 ASN A CA 1
ATOM 2279 C C . ASN A 1 283 ? -8.941 5.671 14.007 1.00 41.19 283 ASN A C 1
ATOM 2281 O O . ASN A 1 283 ? -8.111 4.757 14.020 1.00 41.19 283 ASN A O 1
ATOM 2285 N N . SER A 1 284 ? -9.545 6.000 12.863 1.00 49.50 284 SER A N 1
ATOM 2286 C CA . SER A 1 284 ? -9.206 5.344 11.590 1.00 49.50 284 SER A CA 1
ATOM 2287 C C . SER A 1 284 ? -7.847 5.820 11.057 1.00 49.50 284 SER A C 1
ATOM 2289 O O . SER A 1 284 ? -7.562 7.002 11.103 1.00 49.50 284 SER A O 1
ATOM 2291 N N . SER A 1 285 ? -6.967 4.960 10.528 1.00 53.09 285 SER A N 1
ATOM 2292 C CA . SER A 1 285 ? -5.718 5.459 9.926 1.00 53.09 285 SER A CA 1
ATOM 2293 C C . SER A 1 285 ? -6.009 6.245 8.649 1.00 53.09 285 SER A C 1
ATOM 2295 O O . SER A 1 285 ? -7.016 6.033 7.974 1.00 53.09 285 SER A O 1
ATOM 2297 N N . THR A 1 286 ? -5.095 7.122 8.245 1.00 51.25 286 THR A N 1
ATOM 2298 C CA . THR A 1 286 ? -5.240 7.817 6.954 1.00 51.25 286 THR A CA 1
ATOM 2299 C C . THR A 1 286 ? -5.378 6.880 5.753 1.00 51.25 286 THR A C 1
ATOM 2301 O O . THR A 1 286 ? -6.151 7.190 4.851 1.00 51.25 286 THR A O 1
ATOM 2304 N N . PHE A 1 287 ? -4.716 5.718 5.754 1.00 52.62 287 PHE A N 1
ATOM 2305 C CA . PHE A 1 287 ? -4.922 4.688 4.729 1.00 52.62 287 PHE A CA 1
ATOM 2306 C C . PHE A 1 287 ? -6.378 4.197 4.708 1.00 52.62 287 PHE A C 1
ATOM 2308 O O . PHE A 1 287 ? -6.989 4.117 3.644 1.00 52.62 287 PHE A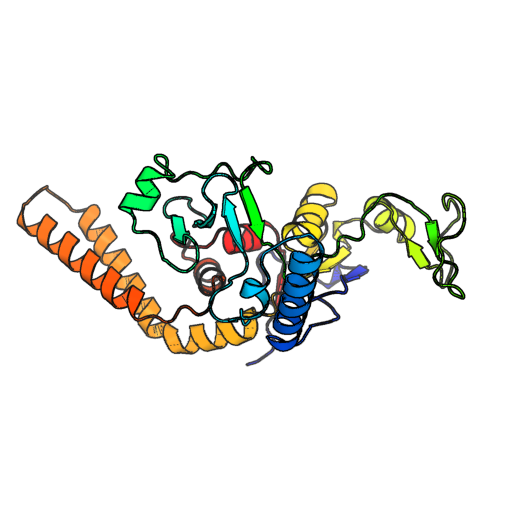 O 1
ATOM 2315 N N . THR A 1 288 ? -6.973 3.982 5.882 1.00 57.50 288 THR A N 1
ATOM 2316 C CA . THR A 1 288 ? -8.391 3.640 6.025 1.00 57.50 288 THR A CA 1
ATOM 2317 C C . THR A 1 288 ? -9.319 4.725 5.506 1.00 57.50 288 THR A C 1
ATOM 2319 O O . THR A 1 288 ? -10.250 4.434 4.753 1.00 57.50 288 THR A O 1
ATOM 2322 N N . GLY A 1 289 ? -9.068 5.977 5.899 1.00 58.84 289 GLY A N 1
ATOM 2323 C CA . GLY A 1 289 ? -9.840 7.118 5.423 1.00 58.84 289 GLY A CA 1
ATOM 2324 C C . GLY A 1 289 ? -9.824 7.167 3.896 1.00 58.84 289 GLY A C 1
ATOM 2325 O O . GLY A 1 289 ? -10.875 7.199 3.259 1.00 58.84 289 GLY A O 1
ATOM 2326 N N . PHE A 1 290 ? -8.642 7.059 3.289 1.00 59.38 290 PHE A N 1
ATOM 2327 C CA . PHE A 1 290 ? -8.519 7.002 1.837 1.00 59.38 290 PHE A CA 1
ATOM 2328 C C . PHE A 1 290 ? -9.250 5.802 1.229 1.00 59.38 290 PHE A C 1
ATOM 2330 O O . PHE A 1 290 ? -9.972 5.996 0.256 1.00 59.38 290 PHE A O 1
ATOM 2337 N N . ASN A 1 291 ? -9.147 4.595 1.795 1.00 57.84 291 ASN A N 1
ATOM 2338 C CA . ASN A 1 291 ? -9.844 3.419 1.266 1.00 57.84 291 ASN A CA 1
ATOM 2339 C C . ASN A 1 291 ? -11.366 3.653 1.223 1.00 57.84 291 ASN A C 1
ATOM 2341 O O . ASN A 1 291 ? -11.977 3.572 0.154 1.00 57.84 291 ASN A O 1
ATOM 2345 N N . ARG A 1 292 ? -11.959 4.073 2.347 1.00 64.00 292 ARG A N 1
ATOM 2346 C CA . ARG A 1 292 ? -13.403 4.341 2.462 1.00 64.00 292 ARG A CA 1
ATOM 2347 C C . ARG A 1 292 ? -13.892 5.362 1.428 1.00 64.00 292 ARG A C 1
ATOM 2349 O O . ARG A 1 292 ? -14.943 5.191 0.806 1.00 64.00 292 ARG A O 1
ATOM 2356 N N . TRP A 1 293 ? -13.107 6.412 1.198 1.00 61.31 293 TRP A N 1
ATOM 2357 C CA . TRP A 1 293 ? -13.448 7.471 0.248 1.00 61.31 293 TRP A CA 1
ATOM 2358 C C . TRP A 1 293 ? -13.125 7.127 -1.208 1.00 61.31 293 TRP A C 1
ATOM 2360 O O . TRP A 1 293 ? -13.771 7.657 -2.116 1.00 61.31 293 TRP A O 1
ATOM 2370 N N . LEU A 1 294 ? -12.164 6.242 -1.474 1.00 71.31 294 LEU A N 1
ATOM 2371 C CA . LEU A 1 294 ? -11.619 6.032 -2.816 1.00 71.31 294 LEU A CA 1
ATOM 2372 C C . LEU A 1 294 ? -11.969 4.675 -3.410 1.00 71.31 294 LEU A C 1
ATOM 2374 O O . LEU A 1 294 ? -12.511 4.655 -4.513 1.00 71.31 294 LEU A O 1
ATOM 2378 N N . ALA A 1 295 ? -11.771 3.560 -2.713 1.00 80.62 295 ALA A N 1
ATOM 2379 C CA . ALA A 1 295 ? -12.129 2.253 -3.257 1.00 80.62 295 ALA A CA 1
ATOM 2380 C C . ALA A 1 295 ? -13.653 2.082 -3.270 1.00 80.62 295 ALA A C 1
ATOM 2382 O O . ALA A 1 295 ? -14.361 2.618 -2.413 1.00 80.62 295 ALA A O 1
ATOM 2383 N N . THR A 1 296 ? -14.185 1.419 -4.294 1.00 85.94 296 THR A N 1
ATOM 2384 C CA . THR A 1 296 ? -15.615 1.076 -4.360 1.00 85.94 296 THR A CA 1
ATOM 2385 C C . THR A 1 296 ? -15.868 -0.212 -3.592 1.00 85.94 296 THR A C 1
ATOM 2387 O O . THR A 1 296 ? -16.780 -0.266 -2.767 1.00 85.94 296 THR A O 1
ATOM 2390 N N . ILE A 1 297 ? -15.013 -1.200 -3.832 1.00 92.00 297 ILE A N 1
ATOM 2391 C CA . ILE A 1 297 ? -14.935 -2.462 -3.101 1.00 92.00 297 ILE A CA 1
ATOM 2392 C C . ILE A 1 297 ? -13.473 -2.738 -2.720 1.00 92.00 297 ILE A C 1
ATOM 2394 O O . ILE A 1 297 ? -12.567 -2.122 -3.289 1.00 92.00 297 ILE A O 1
ATOM 2398 N N . PHE A 1 298 ? -13.237 -3.633 -1.766 1.00 90.88 298 PHE A N 1
ATOM 2399 C CA . PHE A 1 298 ? -11.896 -4.105 -1.418 1.00 90.88 298 PHE A CA 1
ATOM 2400 C C . PHE A 1 298 ? -11.928 -5.557 -0.936 1.00 90.88 298 PHE A C 1
ATOM 2402 O O . PHE A 1 298 ? -12.967 -6.043 -0.485 1.00 90.88 298 PHE A O 1
ATOM 2409 N N . LEU A 1 299 ? -10.804 -6.252 -1.065 1.00 90.38 299 LEU A N 1
ATOM 2410 C CA . LEU A 1 299 ? -10.667 -7.669 -0.729 1.00 90.38 299 LEU A CA 1
ATOM 2411 C C . LEU A 1 299 ? -9.223 -8.004 -0.351 1.00 90.38 299 LEU A C 1
ATOM 2413 O O . LEU A 1 299 ? -8.334 -7.171 -0.538 1.00 90.38 299 LEU A O 1
ATOM 2417 N N . SER A 1 300 ? -9.027 -9.208 0.189 1.00 87.06 300 SER A N 1
ATOM 2418 C CA . SER A 1 300 ? -7.710 -9.782 0.474 1.00 87.06 300 SER A CA 1
ATOM 2419 C C . SER A 1 300 ? -7.003 -10.279 -0.775 1.00 87.06 300 SER A C 1
ATOM 2421 O O . SER A 1 300 ? -7.665 -11.055 -1.504 1.00 87.06 300 SER A O 1
#

Radius of gyration: 23.3 Å; chains: 1; bounding box: 54×40×78 Å

Organism: Nomascus leucogenys (NCBI:txid61853)

InterPro domains:
  IPR008380 HAD-superfamily hydrolase, subfamily IG, 5'-nucleotidase [PF05761] (5-122)
  IPR008380 HAD-superfamily hydrolase, subfamily IG, 5'-nucleotidase [PF05761] (141-253)
  IPR008380 HAD-superfamily hydrolase, subfamily IG, 5'-nucleotidase [PTHR12103] (4-120)
  IPR023214 HAD superfamily [G3DSA:3.40.50.1000] (116-236)
  IPR036412 HAD-like superfamily [SSF56784] (2-253)

Foldseek 3Di:
DPFDWFFLADDDLVLADAEAEDPDCFVDNDDPPVVVQVVLLVVLVVCVVVPDDPVSNPDGDDPQPDFAFWKAFPVQRKTWFAFQVLPDIWIDRVPRTDDPVRCCVVPVPSDDPCVPCVTIDTRQDDDDPDQADAAFFWQDPVPRDTDPDHDPDADDPPIDTGHDDPVVVCVNVVHAQCNYEYEEAGLVPGFVCSCPVGVHAYEHEDVCVVVQVVLCVVCVVLVVVLVVLVVVLVVLVVPDPPDPVSVVVNVVSVVVSVVSVVVRPPSHLCNLLVCVSVPDSPGRTSVNVSCSVTHRIYTD

Secondary structure (DSSP, 8-state):
-----EESS---GGG--EEEE-SBTTTB---TTHHHHHHHHHHHHHHHHTT--GGGGG----TTS--TT-EEETTTTEEEEEBTTSS-EEEEETTEEPPHHHHHHH-TTS---TT-TTTEEE--SSS------S--EEEETTTTEEPSS---SPP-TT-EEES--HHHHHHHHT--GGGEEEEES-IIIIIIHHHHHH--EEEEE-TTHHHHHHHHHHHHHHHHHHHHHHHHHHHHHHS----HHHHHHHHHHHHHHHHHHHHS---STTHHHHHHHTT--TT-BHHHHHHHHH-SEEE-

Sequence (300 aa):
MPAWIFVNRSLALGKIHCFGFDMDYTLAAYKSPAYEALTFELLLERLVCIGYPHEILRYTYDPTFPTRGLVFDELYGNLLKADAHRKGLLGAHGFTFLLEAEIWSFYPSKFIQRDDLQRFLQYSAKASARPWRQVNTVMACDSGKLRVGTYTGPHQHRAVYSGGLSDMVCELLGVQGKDILYIGDHIFGDILKSKKQQGWRTCLVVPELSWELDIWAQEKERLEELKRLDTHLADLYQHMDGSSCELQVINFTKREIQVRAARVHFPTACLSLLHSCLGDAQNSSTFTGFNRWLATIFLS